Protein AF-A0ABD1GWG6-F1 (afdb_monomer)

Nearest PDB structures (foldseek):
  1ut4-assembly1_A  TM=7.493E-01  e=5.618E-11  Arabidopsis thaliana
  1ut7-assembly1_A  TM=7.450E-01  e=1.776E-10  Arabidopsis thaliana
  7pge-assembly1_B  TM=4.413E-01  e=5.561E+00  Escherichia coli
  4r1k-assembly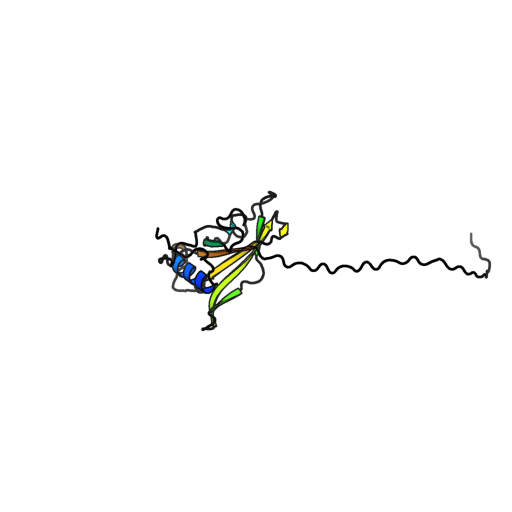1_A  TM=3.163E-01  e=4.108E+00  [Eubacterium] siraeum DSM 15702

Radius of gyration: 30.98 Å; Cα contacts (8 Å, |Δi|>4): 255; chains: 1; bounding box: 110×65×36 Å

Sequence (190 aa):
MEIVNLPIGFRFNPTDEELLYYLKKKVWSLPLPANVIPELEAFQFNPWDLPGELKEKRFFFCRRKRDLVSKCSSFSTDCGCWKSRGKAKQIVVAESNRVIGMVKTFGFYQGGKVKTQWIMQELTLVGHLKTPFLNQRLMMRVGNWVVCRLYQRKMRARNHGAAQTTPFLPMSPSSSSSEMTDISPSDLDE

InterPro domains:
  IPR003441 NAC domain [PF02365] (7-124)
  IPR003441 NAC domain [PS51005] (6-153)
  IPR036093 NAC domain superfamily [G3DSA:2.170.150.80] (15-157)
  IPR036093 NAC domain superfamily [SSF101941] (3-153)

Solvent-accessible surface area (backbone atoms only — not comparable to full-atom values): 12334 Å² total; per-residue (Å²): 131,88,78,79,87,66,64,93,87,70,74,91,77,75,52,76,66,54,52,47,50,52,45,53,25,55,38,72,72,42,84,61,99,62,97,79,60,51,80,41,64,68,77,81,54,57,87,82,78,49,85,73,67,79,93,42,76,38,58,24,39,23,70,71,55,91,70,49,70,73,60,52,66,78,88,50,77,91,36,45,31,64,41,81,47,84,76,68,41,79,36,58,43,83,92,74,73,42,72,54,26,39,38,40,40,29,34,34,15,45,56,73,70,48,77,53,56,42,33,41,31,44,37,36,61,57,53,86,85,70,49,85,87,55,48,72,73,50,46,66,71,48,42,57,62,31,38,36,41,36,35,65,54,79,81,75,81,76,80,7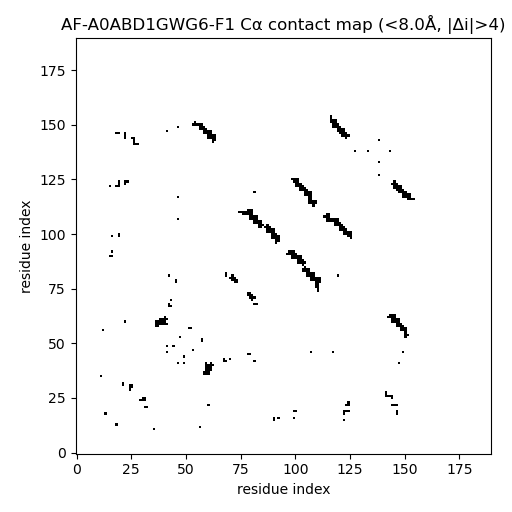3,73,76,77,79,79,71,81,82,75,87,80,80,91,81,87,77,87,87,90,87,84,93,87,88,91,86,81,89,83,137

Secondary structure (DSSP, 8-state):
-----PPTT------HHHHHHHHHHHHTTPPPSSS-S-B--GGGS-TTTSSS-TTS-EEEEEE--TTTTT----S-TT-EEEEEEEEEEEEEETTTTEEEEEEEEEEEEETTTEEEEEEEEEEEESSTTT-TTS-HHHHHHH--EEEEEEEEPPPPP-----------PPPPPPP---------------

Structure (mmCIF, N/CA/C/O backbone):
data_AF-A0ABD1GWG6-F1
#
_entry.id   AF-A0ABD1GWG6-F1
#
loop_
_atom_site.group_PDB
_atom_site.id
_atom_site.type_symbol
_atom_site.label_atom_id
_atom_site.label_alt_id
_atom_site.label_comp_id
_atom_site.label_asym_id
_atom_site.label_entity_id
_atom_site.label_seq_id
_atom_site.pdbx_PDB_ins_code
_atom_site.Cartn_x
_atom_site.Cartn_y
_atom_site.Cartn_z
_atom_site.occupancy
_atom_site.B_iso_or_equiv
_atom_site.auth_seq_id
_atom_site.auth_comp_id
_atom_site.auth_asym_id
_atom_site.auth_atom_id
_atom_site.pdbx_PDB_model_num
ATOM 1 N N . MET A 1 1 ? -19.990 -6.694 -13.625 1.00 45.06 1 MET A N 1
ATOM 2 C CA . MET A 1 1 ? -19.171 -5.791 -12.786 1.00 45.06 1 MET A CA 1
ATOM 3 C C . MET A 1 1 ? -19.882 -4.456 -12.785 1.00 45.06 1 MET A C 1
ATOM 5 O O . MET A 1 1 ? -20.208 -4.000 -13.873 1.00 45.06 1 MET A O 1
ATOM 9 N N . GLU A 1 2 ? -20.185 -3.870 -11.628 1.00 49.94 2 GLU A N 1
ATOM 10 C CA . GLU A 1 2 ? -20.764 -2.522 -11.601 1.00 49.94 2 GLU A CA 1
ATOM 11 C C . GLU A 1 2 ? -19.718 -1.509 -12.066 1.00 49.94 2 GLU A C 1
ATOM 13 O O . GLU A 1 2 ? -18.617 -1.437 -11.516 1.00 49.94 2 GLU A O 1
ATOM 18 N N . ILE A 1 3 ? -20.058 -0.745 -13.102 1.00 56.44 3 ILE A N 1
ATOM 19 C CA . ILE A 1 3 ? -19.266 0.403 -13.530 1.00 56.44 3 ILE A CA 1
ATOM 20 C C . ILE A 1 3 ? -19.679 1.557 -12.622 1.00 56.44 3 ILE A C 1
ATOM 22 O O . ILE A 1 3 ? -20.760 2.125 -12.768 1.00 56.44 3 ILE A O 1
ATOM 26 N N . VAL A 1 4 ? -18.829 1.878 -11.648 1.00 68.44 4 VAL A N 1
ATOM 27 C CA . VAL A 1 4 ? -19.002 3.072 -10.817 1.00 68.44 4 VAL A CA 1
ATOM 28 C C . VAL A 1 4 ? -18.829 4.315 -11.691 1.00 68.44 4 VAL A C 1
ATOM 30 O O . VAL A 1 4 ? -17.708 4.701 -12.023 1.00 68.44 4 VAL A O 1
ATOM 33 N N . ASN A 1 5 ? -19.953 4.930 -12.068 1.00 75.00 5 ASN A N 1
ATOM 34 C CA . ASN A 1 5 ? -20.016 6.183 -12.823 1.00 75.00 5 ASN A CA 1
ATOM 35 C C . ASN A 1 5 ? -19.533 7.352 -11.954 1.00 75.00 5 ASN A C 1
ATOM 37 O O . ASN A 1 5 ? -20.317 8.102 -11.375 1.00 75.00 5 ASN A O 1
ATOM 41 N N . LEU A 1 6 ? -18.214 7.471 -11.834 1.00 81.69 6 LEU A N 1
ATOM 42 C CA . LEU A 1 6 ? -17.542 8.528 -11.093 1.00 81.69 6 LEU A CA 1
ATOM 43 C C . LEU A 1 6 ? -17.262 9.722 -12.022 1.00 81.69 6 LEU A C 1
ATOM 45 O O . LEU A 1 6 ? -16.912 9.511 -13.186 1.00 81.69 6 LEU A O 1
ATOM 49 N N . PRO A 1 7 ? -17.367 10.973 -11.533 1.00 88.81 7 PRO A N 1
ATOM 50 C CA . PRO A 1 7 ? -17.000 12.151 -12.312 1.00 88.81 7 PRO A CA 1
ATOM 51 C C . PRO A 1 7 ? -15.557 12.089 -12.827 1.00 88.81 7 PRO A C 1
ATOM 53 O O . PRO A 1 7 ? -14.660 11.562 -12.160 1.00 88.81 7 PRO A O 1
ATOM 56 N N . ILE A 1 8 ? -15.319 12.685 -13.999 1.00 85.88 8 ILE A N 1
ATOM 57 C CA . ILE A 1 8 ? -13.980 12.781 -14.596 1.00 85.88 8 ILE A CA 1
ATOM 58 C C . ILE A 1 8 ? -13.018 13.429 -13.590 1.00 85.88 8 ILE A C 1
ATOM 60 O O . ILE A 1 8 ? -13.298 14.483 -13.025 1.00 85.88 8 ILE A O 1
ATOM 64 N N . GLY A 1 9 ? -11.871 12.784 -13.368 1.00 85.19 9 GLY A N 1
ATOM 65 C CA . GLY A 1 9 ? -10.856 13.233 -12.413 1.00 85.19 9 GLY A CA 1
ATOM 66 C C . GLY A 1 9 ? -10.975 12.636 -11.007 1.00 85.19 9 GLY A C 1
ATOM 67 O O . GLY A 1 9 ? -10.023 12.764 -10.237 1.00 85.19 9 GLY A O 1
ATOM 68 N N . PHE A 1 10 ? -12.062 11.929 -10.672 1.00 86.25 10 PHE A N 1
ATOM 69 C CA . PHE A 1 10 ? -12.132 11.160 -9.427 1.00 86.25 10 PHE A CA 1
ATOM 70 C C . PHE A 1 10 ? -11.099 10.022 -9.432 1.00 86.25 10 PHE A C 1
ATOM 72 O O . PHE A 1 10 ? -10.919 9.330 -10.435 1.00 86.25 10 PHE A O 1
ATOM 79 N N . ARG A 1 11 ? -10.401 9.819 -8.308 1.00 89.75 11 ARG A N 1
ATOM 80 C CA . ARG A 1 11 ? -9.312 8.836 -8.176 1.00 89.75 11 ARG A CA 1
ATOM 81 C C . ARG A 1 11 ? -9.328 8.165 -6.813 1.00 89.75 11 ARG A C 1
ATOM 83 O O . ARG A 1 11 ? -9.645 8.787 -5.802 1.00 89.75 11 ARG A O 1
ATOM 90 N N . PHE A 1 12 ? -8.907 6.905 -6.774 1.00 92.62 12 PHE A N 1
ATOM 91 C CA . PHE A 1 12 ? -8.779 6.150 -5.533 1.00 92.62 12 PHE A CA 1
ATOM 92 C C . PHE A 1 12 ? -7.539 6.602 -4.740 1.00 92.62 12 PHE A C 1
ATOM 94 O O . PHE A 1 12 ? -6.416 6.178 -5.007 1.00 92.62 12 PHE A O 1
ATOM 101 N N . ASN A 1 13 ? -7.740 7.480 -3.752 1.00 93.69 13 ASN A N 1
ATOM 102 C CA . ASN A 1 13 ? -6.689 7.983 -2.858 1.00 93.69 13 ASN A CA 1
ATOM 103 C C . ASN A 1 13 ? -7.050 7.745 -1.373 1.00 93.69 13 ASN A C 1
ATOM 105 O O . ASN A 1 13 ? -7.275 8.708 -0.642 1.00 93.69 13 ASN A O 1
ATOM 109 N N . PRO A 1 14 ? -7.110 6.480 -0.921 1.00 96.00 14 PRO A N 1
ATOM 110 C CA . PRO A 1 14 ? -7.497 6.134 0.444 1.00 96.00 14 PRO A CA 1
ATOM 111 C C . PRO A 1 14 ? -6.445 6.526 1.491 1.00 96.00 14 PRO A C 1
ATOM 113 O O . PRO A 1 14 ? -5.229 6.518 1.244 1.00 96.00 14 PRO A O 1
ATOM 116 N N . THR A 1 15 ? -6.937 6.786 2.697 1.00 95.88 15 THR A N 1
ATOM 117 C CA . THR A 1 15 ? -6.185 6.859 3.954 1.00 95.88 15 THR A CA 1
ATOM 118 C C . THR A 1 15 ? -5.663 5.484 4.393 1.00 95.88 15 THR A C 1
ATOM 120 O O . THR A 1 15 ? -6.080 4.435 3.895 1.00 95.88 15 THR A O 1
ATOM 123 N N . ASP A 1 16 ? -4.743 5.467 5.362 1.00 96.25 16 ASP A N 1
ATOM 124 C CA . ASP A 1 16 ? -4.254 4.216 5.960 1.00 96.25 16 ASP A CA 1
ATOM 125 C C . ASP A 1 16 ? -5.380 3.452 6.691 1.00 96.25 16 ASP A C 1
ATOM 127 O O . ASP A 1 16 ? -5.367 2.221 6.708 1.00 96.25 16 ASP A O 1
ATOM 131 N N . GLU A 1 17 ? -6.379 4.155 7.238 1.00 95.00 17 GLU A N 1
ATOM 132 C CA . GLU A 1 17 ? -7.540 3.550 7.906 1.00 95.00 17 GLU A CA 1
ATOM 133 C C . GLU A 1 17 ? -8.483 2.867 6.908 1.00 95.00 17 GLU A C 1
ATOM 135 O O . GLU A 1 17 ? -8.847 1.702 7.089 1.00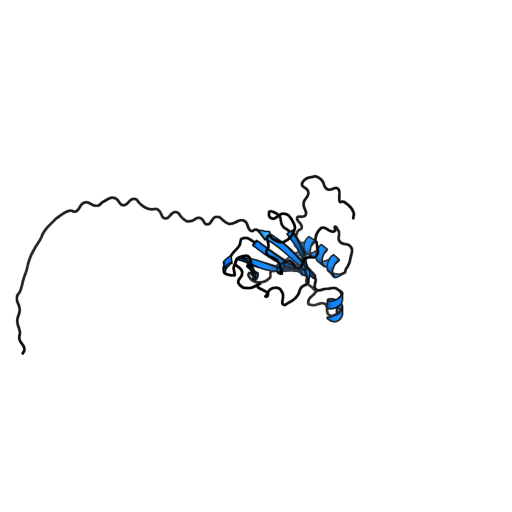 95.00 17 GLU A O 1
ATOM 140 N N . GLU A 1 18 ? -8.812 3.541 5.802 1.00 96.25 18 GLU A N 1
ATOM 141 C CA . GLU A 1 18 ? -9.631 2.971 4.728 1.00 96.25 18 GLU A CA 1
ATOM 142 C C . GLU A 1 18 ? -8.950 1.752 4.095 1.00 96.25 18 GLU A C 1
ATOM 144 O O . GLU A 1 18 ? -9.592 0.719 3.909 1.00 96.25 18 GLU A O 1
ATOM 149 N N . LEU A 1 19 ? -7.636 1.799 3.839 1.00 96.94 19 LEU A N 1
ATOM 150 C CA . LEU A 1 19 ? -6.895 0.629 3.346 1.00 96.94 19 LEU A CA 1
ATOM 151 C C . LEU A 1 19 ? -6.984 -0.568 4.301 1.00 96.94 19 LEU A C 1
ATOM 153 O O . LEU A 1 19 ? -7.108 -1.710 3.851 1.00 96.94 19 LEU A O 1
ATOM 157 N N . LEU A 1 20 ? -6.957 -0.330 5.615 1.00 94.56 20 LEU A N 1
ATOM 158 C CA . LEU A 1 20 ? -7.156 -1.383 6.609 1.00 94.56 20 LEU A CA 1
ATOM 159 C C . LEU A 1 20 ? -8.612 -1.868 6.658 1.00 94.56 20 LEU A C 1
ATOM 161 O O . LEU A 1 20 ? -8.830 -3.055 6.892 1.00 94.56 20 LEU A O 1
ATOM 165 N N . TYR A 1 21 ? -9.606 -1.021 6.377 1.00 94.69 21 TYR A N 1
ATOM 166 C CA . TYR A 1 21 ? -11.001 -1.446 6.212 1.00 94.69 21 TYR A CA 1
ATOM 167 C C . TYR A 1 21 ? -11.190 -2.354 4.983 1.00 94.69 21 TYR A C 1
ATOM 169 O O . TYR A 1 21 ? -11.789 -3.427 5.105 1.00 94.69 21 TYR A O 1
ATOM 177 N N . TYR A 1 22 ? -10.599 -2.002 3.837 1.00 96.50 22 TYR A N 1
ATOM 178 C CA . TYR A 1 22 ? -10.547 -2.867 2.650 1.00 96.50 22 TYR A CA 1
ATOM 179 C C . TYR A 1 22 ? -9.852 -4.204 2.956 1.00 96.50 22 TYR A C 1
ATOM 181 O O . TYR A 1 22 ? -10.382 -5.267 2.630 1.00 96.50 22 TYR A O 1
ATOM 189 N N . LEU A 1 23 ? -8.707 -4.179 3.651 1.00 94.31 23 LEU A N 1
ATOM 190 C CA . LEU A 1 23 ? -8.001 -5.392 4.077 1.00 94.31 23 LEU A CA 1
ATOM 191 C C . LEU A 1 23 ? -8.843 -6.255 5.030 1.00 94.31 23 LEU A C 1
ATOM 193 O O . LEU A 1 23 ? -8.875 -7.473 4.891 1.00 94.31 23 LEU A O 1
ATOM 197 N N . LYS A 1 24 ? -9.555 -5.636 5.974 1.00 91.62 24 LYS A N 1
ATOM 198 C CA . LYS A 1 24 ? -10.431 -6.299 6.952 1.00 91.62 24 LYS A CA 1
ATOM 199 C C . LYS A 1 24 ? -11.588 -7.029 6.267 1.00 91.62 24 LYS A C 1
ATOM 201 O O . LYS A 1 24 ? -11.861 -8.180 6.601 1.00 91.62 24 LYS A O 1
ATOM 206 N N . LYS A 1 25 ? -12.210 -6.402 5.261 1.00 92.62 25 LYS A N 1
ATOM 207 C CA . LYS A 1 25 ? -13.204 -7.048 4.390 1.00 92.62 25 LYS A CA 1
ATOM 208 C C . LYS A 1 25 ? -12.586 -8.209 3.601 1.00 92.62 25 LYS A C 1
ATOM 210 O O . LYS A 1 25 ? -13.137 -9.306 3.635 1.00 92.62 25 LYS A O 1
ATOM 215 N N . LYS A 1 26 ? -11.419 -7.998 2.973 1.00 92.00 26 LYS A N 1
ATOM 216 C CA . LYS A 1 26 ? -10.714 -9.019 2.175 1.00 92.00 26 LYS A CA 1
ATOM 217 C C . LYS A 1 26 ? -10.350 -10.265 2.985 1.00 92.00 26 LYS A C 1
ATOM 219 O O . LYS A 1 26 ? -10.609 -11.371 2.525 1.00 92.00 26 LYS A O 1
ATOM 224 N N . VAL A 1 27 ? -9.793 -10.082 4.184 1.00 88.44 27 VAL A N 1
ATOM 225 C CA . VAL A 1 27 ? -9.453 -11.160 5.130 1.00 88.44 27 VAL A C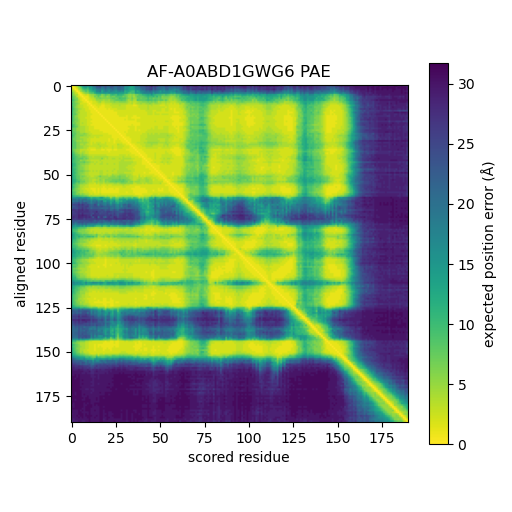A 1
ATOM 226 C C . VAL A 1 27 ? -10.686 -12.017 5.411 1.00 88.44 27 VAL A C 1
ATOM 228 O O . VAL A 1 27 ? -10.666 -13.216 5.161 1.00 88.44 27 VAL A O 1
ATOM 231 N N . TRP A 1 28 ? -11.800 -11.422 5.837 1.00 86.25 28 TRP A N 1
ATOM 232 C CA . TRP A 1 28 ? -13.017 -12.184 6.150 1.00 86.25 28 TRP A CA 1
ATOM 233 C C . TRP A 1 28 ? -13.865 -12.579 4.934 1.00 86.25 28 TRP A C 1
ATOM 235 O O . TRP A 1 28 ? -14.992 -13.027 5.114 1.00 86.25 28 TRP A O 1
ATOM 245 N N . SER A 1 29 ? -13.339 -12.442 3.710 1.00 88.62 29 SER A N 1
ATOM 246 C CA . SER A 1 29 ? -14.056 -12.749 2.460 1.00 88.62 29 SER A CA 1
ATOM 247 C C . SER A 1 29 ? -15.420 -12.046 2.346 1.00 88.62 29 SER A C 1
ATOM 249 O O . SER A 1 29 ? -16.353 -12.559 1.735 1.00 88.62 29 SER A O 1
ATOM 251 N N . LEU A 1 30 ? -15.533 -10.857 2.944 1.00 89.62 30 LEU A N 1
ATOM 252 C CA . LEU A 1 30 ? -16.722 -10.013 2.877 1.00 89.62 30 LEU A CA 1
ATOM 253 C C . LEU A 1 30 ? -16.686 -9.149 1.604 1.00 89.62 30 LEU A C 1
ATOM 255 O O . LEU A 1 30 ? -15.592 -8.779 1.165 1.00 89.62 30 LEU A O 1
ATOM 259 N N . PRO A 1 31 ? -17.849 -8.741 1.059 1.00 92.88 31 PRO A N 1
ATOM 260 C CA . PRO A 1 31 ? -17.909 -7.816 -0.069 1.00 92.88 31 PRO A CA 1
ATOM 261 C C . PRO A 1 31 ? -17.078 -6.548 0.172 1.00 92.88 31 PRO A C 1
ATOM 263 O O . PRO A 1 31 ? -17.195 -5.895 1.219 1.00 92.88 31 PRO A O 1
ATOM 266 N N . LEU A 1 32 ? -16.223 -6.221 -0.799 1.00 93.44 32 LEU A N 1
ATOM 267 C CA . LEU A 1 32 ? -15.437 -4.988 -0.808 1.00 93.44 32 LEU A CA 1
ATOM 268 C C . LEU A 1 32 ? -16.342 -3.795 -1.165 1.00 93.44 32 LEU A C 1
ATOM 270 O O . LEU A 1 32 ? -17.245 -3.973 -1.979 1.00 93.44 32 LEU A O 1
ATOM 274 N N . PRO A 1 33 ? -16.086 -2.582 -0.636 1.00 91.62 33 PRO A N 1
ATOM 275 C CA . PRO A 1 33 ? -16.855 -1.388 -1.008 1.00 91.62 33 PRO A CA 1
ATOM 276 C C . PRO A 1 33 ? -16.775 -1.059 -2.506 1.00 91.62 33 PRO A C 1
ATOM 278 O O . PRO A 1 33 ? -17.744 -0.589 -3.085 1.00 91.62 33 PRO A O 1
ATOM 281 N N . ALA A 1 34 ? -15.625 -1.329 -3.126 1.00 91.00 34 ALA A N 1
ATOM 282 C CA . ALA A 1 34 ? -15.429 -1.316 -4.570 1.00 91.00 34 ALA A CA 1
ATOM 283 C C . ALA A 1 34 ? -14.300 -2.295 -4.937 1.00 91.00 34 ALA A C 1
ATOM 285 O O . ALA A 1 34 ? -13.353 -2.475 -4.166 1.00 91.00 34 ALA A O 1
ATOM 286 N N . ASN A 1 35 ? -14.347 -2.921 -6.115 1.00 90.50 35 ASN A N 1
ATOM 287 C CA . ASN A 1 35 ? -13.312 -3.871 -6.548 1.00 90.50 35 ASN A CA 1
ATOM 288 C C . ASN A 1 35 ? -12.104 -3.165 -7.206 1.00 90.50 35 ASN A C 1
ATOM 290 O O . ASN A 1 35 ? -11.752 -3.446 -8.347 1.00 90.50 35 ASN A O 1
ATOM 294 N N . VAL A 1 36 ? -11.511 -2.197 -6.497 1.00 92.56 36 VAL A N 1
ATOM 295 C CA . VAL A 1 36 ? -10.460 -1.288 -7.012 1.00 92.56 36 VAL A CA 1
ATOM 296 C C . VAL A 1 36 ? -9.032 -1.669 -6.604 1.00 92.56 36 VAL A C 1
ATOM 298 O O . VAL A 1 36 ? -8.074 -1.089 -7.109 1.00 92.56 36 VAL A O 1
ATOM 301 N N . ILE A 1 37 ? -8.871 -2.637 -5.696 1.00 95.69 37 ILE A N 1
ATOM 302 C CA . ILE A 1 37 ? -7.566 -3.163 -5.268 1.00 95.69 37 ILE A CA 1
ATOM 303 C C . ILE A 1 37 ? -7.429 -4.595 -5.813 1.00 95.69 37 ILE A C 1
ATOM 305 O O . ILE A 1 37 ? -8.040 -5.504 -5.248 1.00 95.69 37 ILE A O 1
ATOM 309 N N . PRO A 1 38 ? -6.659 -4.830 -6.892 1.00 94.62 38 PRO A N 1
ATOM 310 C CA . PRO A 1 38 ? -6.453 -6.171 -7.436 1.00 94.62 38 PRO A CA 1
ATOM 311 C C . PRO A 1 38 ? -5.571 -7.046 -6.534 1.00 94.62 38 PRO A C 1
ATOM 313 O O . PRO A 1 38 ? -4.744 -6.560 -5.758 1.00 94.62 38 PRO A O 1
ATOM 316 N N . GLU A 1 39 ? -5.714 -8.363 -6.671 1.00 94.12 39 GLU A N 1
ATOM 317 C CA . GLU A 1 39 ? -4.822 -9.349 -6.053 1.00 94.12 39 GLU A CA 1
ATOM 318 C C . GLU A 1 39 ? -3.554 -9.514 -6.892 1.00 94.12 39 GLU A C 1
ATOM 320 O O . GLU A 1 39 ? -3.617 -9.939 -8.044 1.00 94.12 39 GLU A O 1
ATOM 325 N N . LEU A 1 40 ? -2.395 -9.179 -6.321 1.00 90.00 40 LEU A N 1
ATOM 326 C CA . LEU A 1 40 ? -1.107 -9.312 -6.995 1.00 90.00 40 LEU A CA 1
ATOM 327 C C . LEU A 1 40 ? 0.031 -9.382 -5.977 1.00 90.00 40 LEU A C 1
ATOM 329 O O . LEU A 1 40 ? 0.113 -8.581 -5.048 1.00 90.00 40 LEU A O 1
ATOM 333 N N . GLU A 1 41 ? 0.958 -10.312 -6.181 1.00 87.06 41 GLU A N 1
ATOM 334 C CA . GLU A 1 41 ? 2.111 -10.524 -5.301 1.00 87.06 41 GLU A CA 1
ATOM 335 C C . GLU A 1 41 ? 3.224 -9.499 -5.590 1.00 87.06 41 GLU A C 1
ATOM 337 O O . GLU A 1 41 ? 4.310 -9.846 -6.058 1.00 87.06 41 GLU A O 1
ATOM 342 N N . ALA A 1 42 ? 2.947 -8.220 -5.324 1.00 87.00 42 ALA A N 1
ATOM 343 C CA . ALA A 1 42 ? 3.711 -7.071 -5.822 1.00 87.00 42 ALA A CA 1
ATOM 344 C C . ALA A 1 42 ? 5.215 -7.046 -5.461 1.00 87.00 42 ALA A C 1
ATOM 346 O O . ALA A 1 42 ? 5.992 -6.345 -6.102 1.00 87.00 42 ALA A O 1
ATOM 347 N N . PHE A 1 43 ? 5.653 -7.815 -4.460 1.00 85.81 43 PHE A N 1
ATOM 348 C CA . PHE A 1 43 ? 7.073 -7.956 -4.109 1.00 85.81 43 PHE A CA 1
ATOM 349 C C . PHE A 1 43 ? 7.893 -8.806 -5.096 1.00 85.81 43 PHE A C 1
ATOM 351 O O . PHE A 1 43 ? 9.118 -8.749 -5.035 1.00 85.81 43 PHE A O 1
ATOM 358 N N . GLN A 1 44 ? 7.252 -9.581 -5.980 1.00 85.25 44 GLN A N 1
ATOM 359 C CA . GLN A 1 44 ? 7.925 -10.460 -6.953 1.00 85.25 44 GLN A CA 1
ATOM 360 C C . GLN A 1 44 ? 8.286 -9.771 -8.281 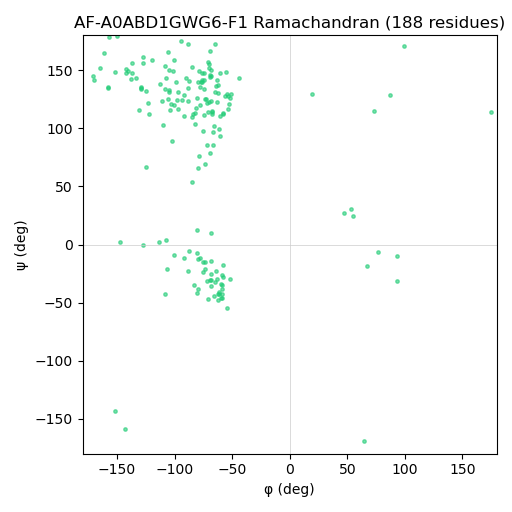1.00 85.25 44 GLN A C 1
ATOM 362 O O . GLN A 1 44 ? 8.943 -10.385 -9.114 1.00 85.25 44 GLN A O 1
ATOM 367 N N . PHE A 1 45 ? 7.869 -8.519 -8.480 1.00 86.56 45 PHE A N 1
ATOM 368 C CA . PHE A 1 45 ? 8.025 -7.781 -9.736 1.00 86.56 45 PHE A CA 1
ATOM 369 C C . PHE A 1 45 ? 8.868 -6.517 -9.533 1.00 86.56 45 PHE A C 1
ATOM 371 O O . PHE A 1 45 ? 8.938 -5.975 -8.418 1.00 86.56 45 PHE A O 1
ATOM 378 N N . ASN A 1 46 ? 9.460 -5.995 -10.613 1.00 89.31 46 ASN A N 1
ATOM 379 C CA . ASN A 1 46 ? 10.006 -4.643 -10.575 1.00 89.31 46 ASN A CA 1
ATOM 380 C C . ASN A 1 46 ? 8.845 -3.630 -10.471 1.00 89.31 46 ASN A C 1
ATOM 382 O O . ASN A 1 46 ? 7.744 -3.871 -10.968 1.00 89.31 46 ASN A O 1
ATOM 386 N N . PRO A 1 47 ? 9.050 -2.461 -9.844 1.00 91.56 47 PRO A N 1
ATOM 387 C CA . PRO A 1 47 ? 7.968 -1.505 -9.601 1.00 91.56 47 PRO A CA 1
ATOM 388 C C . PRO A 1 47 ? 7.393 -0.834 -10.863 1.00 91.56 47 PRO A C 1
ATOM 390 O O . PRO A 1 47 ? 6.328 -0.215 -10.786 1.00 91.56 47 PRO A O 1
ATOM 393 N N . TRP A 1 48 ? 8.078 -0.925 -12.004 1.00 90.88 48 TRP A N 1
ATOM 394 C CA . TRP A 1 48 ? 7.580 -0.468 -13.306 1.00 90.88 48 TRP A CA 1
ATOM 395 C C . TRP A 1 48 ? 6.786 -1.544 -14.066 1.00 90.88 48 TRP A C 1
ATOM 397 O O . TRP A 1 48 ? 5.918 -1.172 -14.843 1.00 90.88 48 TRP A O 1
ATOM 407 N N . ASP A 1 49 ? 6.992 -2.834 -13.773 1.00 90.50 49 ASP A N 1
ATOM 408 C CA . ASP A 1 49 ? 6.263 -3.954 -14.404 1.00 90.50 49 ASP A CA 1
ATOM 409 C C . ASP A 1 49 ? 4.862 -4.175 -13.800 1.00 90.50 49 ASP A C 1
ATOM 411 O O . ASP A 1 49 ? 4.045 -4.929 -14.324 1.00 90.50 49 ASP A O 1
ATOM 415 N N . LEU A 1 50 ? 4.579 -3.547 -12.655 1.00 89.94 50 LEU A N 1
ATOM 416 C CA . LEU A 1 50 ? 3.291 -3.661 -11.969 1.00 89.94 50 LEU A CA 1
ATOM 417 C C . LEU A 1 50 ? 2.206 -2.822 -12.676 1.00 89.94 50 LEU A C 1
ATOM 419 O O . LEU A 1 50 ? 2.483 -1.694 -13.085 1.00 89.94 50 LEU A O 1
ATOM 423 N N . PRO A 1 51 ? 0.954 -3.302 -12.774 1.00 90.44 51 PRO A N 1
ATOM 424 C CA . PRO A 1 51 ? -0.086 -2.631 -13.551 1.00 90.44 51 PRO A CA 1
ATOM 425 C C . PRO A 1 51 ? -0.555 -1.313 -12.912 1.00 90.44 51 PRO A C 1
ATOM 427 O O . PRO A 1 51 ? -0.482 -1.131 -11.694 1.00 90.44 51 PRO A O 1
ATOM 430 N N . GLY A 1 52 ? -1.079 -0.414 -13.749 1.00 89.38 52 GLY A N 1
ATOM 431 C CA . GLY A 1 52 ? -1.584 0.913 -13.375 1.00 89.38 52 GLY A CA 1
ATOM 432 C C . GLY A 1 52 ? -0.594 2.056 -13.640 1.00 89.38 52 GLY A C 1
ATOM 433 O O . GLY A 1 52 ? 0.578 1.831 -13.932 1.00 89.38 52 GLY A O 1
ATOM 434 N N . GLU A 1 53 ? -1.069 3.295 -13.503 1.00 88.38 53 GLU A N 1
ATOM 435 C CA . GLU A 1 53 ? -0.301 4.509 -13.809 1.00 88.38 53 GLU A CA 1
ATOM 436 C C . GLU A 1 53 ? 0.949 4.666 -12.915 1.00 88.38 53 GLU A C 1
ATOM 438 O O . GLU A 1 53 ? 0.889 4.578 -11.684 1.00 88.38 53 GLU A O 1
ATOM 443 N N . LEU A 1 54 ? 2.106 4.929 -13.535 1.00 87.50 54 LEU A N 1
ATOM 444 C CA . LEU A 1 54 ? 3.404 5.017 -12.856 1.00 87.50 54 LEU A CA 1
ATOM 445 C C . LEU A 1 54 ? 3.519 6.247 -11.947 1.00 87.50 54 LEU A C 1
ATOM 447 O O . LEU A 1 54 ? 4.225 6.193 -10.935 1.00 87.50 54 LEU A O 1
ATOM 451 N N . LYS A 1 55 ? 2.838 7.343 -12.306 1.00 86.50 55 LYS A N 1
ATOM 452 C CA . LYS A 1 55 ? 2.812 8.604 -11.543 1.00 86.50 55 LYS A CA 1
ATOM 453 C C . LYS A 1 55 ? 1.890 8.560 -10.319 1.00 86.50 55 LYS A C 1
ATOM 455 O O . LYS A 1 55 ? 1.954 9.463 -9.485 1.00 86.50 55 LYS A O 1
ATOM 460 N N . GLU A 1 56 ? 1.053 7.533 -10.191 1.00 90.31 56 GLU A N 1
ATOM 461 C CA . GLU A 1 56 ? 0.042 7.422 -9.137 1.00 90.31 56 GLU A CA 1
ATOM 462 C C . GLU A 1 56 ? 0.410 6.404 -8.049 1.00 90.31 56 GLU A C 1
ATOM 464 O O . GLU A 1 56 ? 1.333 5.594 -8.178 1.00 90.31 56 GLU A O 1
ATOM 469 N N . LYS A 1 57 ? -0.315 6.468 -6.925 1.00 95.00 57 LYS A N 1
ATOM 470 C CA . LYS A 1 57 ? -0.251 5.426 -5.898 1.00 95.00 57 LYS A CA 1
ATOM 471 C C . LYS A 1 57 ? -0.991 4.202 -6.430 1.00 95.00 57 LYS A C 1
ATOM 473 O O . LYS A 1 57 ? -2.164 4.298 -6.773 1.00 95.00 57 LYS A O 1
ATOM 478 N N . ARG A 1 58 ? -0.321 3.055 -6.449 1.00 95.25 58 ARG A N 1
ATOM 479 C CA . ARG A 1 58 ? -0.903 1.767 -6.841 1.00 95.25 58 ARG A CA 1
ATOM 480 C C . ARG A 1 58 ? -1.081 0.885 -5.609 1.00 95.25 58 ARG A C 1
ATOM 482 O O . ARG A 1 58 ? -0.260 0.933 -4.690 1.00 95.25 58 ARG A O 1
ATOM 489 N N . PHE A 1 59 ? -2.162 0.113 -5.576 1.00 97.31 59 PHE A N 1
ATOM 490 C CA . PHE A 1 59 ? -2.583 -0.660 -4.408 1.00 97.31 59 PHE A CA 1
ATOM 491 C C . PHE A 1 59 ? -2.848 -2.107 -4.813 1.00 97.31 59 PHE A C 1
ATOM 493 O O . PHE A 1 59 ? -3.523 -2.343 -5.810 1.00 97.31 59 PHE A O 1
ATOM 500 N N . PHE A 1 60 ? -2.349 -3.063 -4.031 1.00 96.19 60 PHE A N 1
ATOM 501 C CA . PHE A 1 60 ? -2.498 -4.492 -4.311 1.00 96.19 60 PHE A CA 1
ATOM 502 C C . PHE A 1 60 ? -2.818 -5.270 -3.035 1.00 96.19 60 PHE A C 1
ATOM 504 O O . PHE A 1 60 ? -2.244 -4.990 -1.979 1.00 96.19 60 PHE A O 1
ATOM 511 N N . PHE A 1 61 ? -3.676 -6.283 -3.127 1.00 95.31 61 PHE A N 1
ATOM 512 C CA . PHE A 1 61 ? -3.763 -7.328 -2.111 1.00 95.31 61 PHE A CA 1
ATOM 513 C C . PHE A 1 61 ? -2.667 -8.363 -2.377 1.00 95.31 61 PHE A C 1
ATOM 515 O O . PHE A 1 61 ? -2.701 -9.076 -3.378 1.00 95.31 61 PHE A O 1
ATOM 522 N N . CYS A 1 62 ? -1.703 -8.450 -1.466 1.00 90.38 62 CYS A N 1
ATOM 523 C CA . CYS A 1 62 ? -0.605 -9.413 -1.513 1.00 90.38 62 CYS A CA 1
ATOM 524 C C . CYS A 1 62 ? -0.853 -10.533 -0.488 1.00 90.38 62 CYS A C 1
ATOM 526 O O . CYS A 1 62 ? -1.429 -10.286 0.580 1.00 90.38 62 CYS A O 1
ATOM 528 N N . ARG A 1 63 ? -0.365 -11.755 -0.741 1.00 85.38 63 ARG A N 1
ATOM 529 C CA . ARG A 1 63 ? -0.346 -12.825 0.270 1.00 85.38 63 ARG A CA 1
ATOM 530 C C . ARG A 1 63 ? 0.984 -12.775 1.015 1.00 85.38 63 ARG A C 1
ATOM 532 O O . ARG A 1 63 ? 2.061 -12.804 0.426 1.00 85.38 63 ARG A O 1
ATOM 539 N N . ARG A 1 64 ? 0.934 -12.753 2.346 1.00 71.81 64 ARG A N 1
ATOM 540 C CA . ARG A 1 64 ? 2.123 -12.724 3.205 1.00 71.81 64 ARG A CA 1
ATOM 541 C C . ARG A 1 64 ? 2.844 -14.070 3.193 1.00 71.81 64 ARG A C 1
ATOM 543 O O . ARG A 1 64 ? 2.645 -14.910 4.072 1.00 71.81 64 ARG A O 1
ATOM 550 N N . LYS A 1 65 ? 3.718 -14.268 2.211 1.00 62.72 65 LYS A N 1
ATOM 551 C CA . LYS A 1 65 ? 4.731 -15.329 2.232 1.00 62.72 65 LYS A CA 1
ATOM 552 C C . LYS A 1 65 ? 5.973 -14.784 2.931 1.00 62.72 65 LYS A C 1
ATOM 554 O O . LYS A 1 65 ? 6.512 -13.758 2.519 1.00 62.72 65 LYS A O 1
ATOM 559 N N . ARG A 1 66 ? 6.419 -15.465 3.991 1.00 56.44 66 ARG A N 1
ATOM 560 C CA . ARG A 1 66 ? 7.578 -15.050 4.807 1.00 56.44 66 ARG A CA 1
ATOM 561 C C . ARG A 1 66 ? 8.867 -14.940 3.980 1.00 56.44 66 ARG A C 1
ATOM 563 O O . ARG A 1 66 ? 9.713 -14.109 4.291 1.00 56.44 66 ARG A O 1
ATOM 570 N N . ASP A 1 67 ? 8.939 -15.700 2.891 1.00 55.34 67 ASP A N 1
ATOM 571 C CA . ASP A 1 67 ? 10.167 -15.974 2.139 1.00 55.34 67 ASP A CA 1
ATOM 572 C C . ASP A 1 67 ? 10.230 -15.247 0.778 1.00 55.34 67 ASP A C 1
ATOM 574 O O . ASP A 1 67 ? 11.159 -15.462 0.004 1.00 55.34 67 ASP A O 1
ATOM 578 N N . LEU A 1 68 ? 9.243 -14.396 0.448 1.00 51.41 68 LEU A N 1
ATOM 579 C CA . LEU A 1 68 ? 9.246 -13.633 -0.814 1.00 51.41 68 LEU A CA 1
ATOM 580 C C . LEU A 1 68 ? 10.074 -12.348 -0.746 1.00 51.41 68 LEU A C 1
ATOM 582 O O . LEU A 1 68 ? 10.716 -11.985 -1.724 1.00 51.41 68 LEU A O 1
ATOM 586 N N . VAL A 1 69 ? 10.097 -11.670 0.404 1.00 52.09 69 VAL A N 1
ATOM 587 C CA . VAL A 1 69 ? 10.823 -10.395 0.583 1.00 52.09 69 VAL A CA 1
ATOM 588 C C . VAL A 1 69 ? 12.343 -10.569 0.415 1.00 52.09 69 VAL A C 1
ATOM 590 O O . VAL A 1 69 ? 13.046 -9.612 0.097 1.00 52.09 69 VAL A O 1
ATOM 593 N N . SER A 1 70 ? 12.855 -11.786 0.613 1.00 51.09 70 SER A N 1
ATOM 594 C CA . SER A 1 70 ? 14.265 -12.159 0.467 1.00 51.09 70 SER A CA 1
ATOM 595 C C . SER A 1 70 ? 14.643 -12.683 -0.924 1.00 51.09 70 SER A C 1
ATOM 597 O O . SER A 1 70 ? 15.837 -12.776 -1.210 1.00 51.09 70 SER A O 1
ATOM 599 N N . LYS A 1 71 ? 13.683 -12.988 -1.812 1.00 51.72 71 LYS A N 1
ATOM 600 C CA . LYS A 1 71 ? 13.976 -13.423 -3.188 1.00 51.72 71 LYS A CA 1
ATOM 601 C C . LYS A 1 71 ? 14.335 -12.232 -4.075 1.00 51.72 71 LYS A C 1
ATOM 603 O O . LYS A 1 71 ? 13.560 -11.783 -4.910 1.00 51.72 71 LYS A O 1
ATOM 608 N N . CYS A 1 72 ? 15.560 -11.747 -3.898 1.00 53.16 72 CYS A N 1
ATOM 609 C CA . CYS A 1 72 ? 16.267 -11.023 -4.944 1.00 53.16 72 CYS A CA 1
ATOM 610 C C . CYS A 1 72 ? 16.426 -11.976 -6.137 1.00 53.16 72 CYS A C 1
ATOM 612 O O . CYS A 1 72 ? 17.205 -12.924 -6.046 1.00 53.16 72 CYS A O 1
ATOM 614 N N . SER A 1 73 ? 15.728 -11.736 -7.250 1.00 47.00 73 SER A N 1
ATOM 615 C CA . SER A 1 73 ? 16.194 -12.259 -8.538 1.00 47.00 73 SER A CA 1
ATOM 616 C C . SER A 1 73 ? 17.615 -11.731 -8.734 1.00 47.00 73 SER A C 1
ATOM 618 O O . SER A 1 73 ? 17.872 -10.548 -8.496 1.00 47.00 73 SER A O 1
ATOM 620 N N . SER A 1 74 ? 18.564 -12.613 -9.019 1.00 45.75 74 SER A N 1
ATOM 621 C CA . SER A 1 74 ? 19.981 -12.315 -8.843 1.00 45.75 74 SER A CA 1
ATOM 622 C C . SER A 1 74 ? 20.690 -12.060 -10.176 1.00 45.75 74 SER A C 1
ATOM 624 O O . SER A 1 74 ? 20.620 -12.874 -11.088 1.00 45.75 74 SER A O 1
ATOM 626 N N . PHE A 1 75 ? 21.443 -10.958 -10.221 1.00 46.06 75 PHE A N 1
ATOM 627 C CA . PHE A 1 75 ? 22.506 -10.625 -11.186 1.00 46.06 75 PHE A CA 1
ATOM 628 C C . PHE A 1 75 ? 22.169 -10.149 -12.614 1.00 46.06 75 PHE A C 1
ATOM 630 O O . PHE A 1 75 ? 23.085 -9.663 -13.271 1.00 46.06 75 PHE A O 1
ATOM 637 N N . SER A 1 76 ? 20.919 -10.128 -13.086 1.00 40.75 76 SER A N 1
ATOM 638 C CA . SER A 1 76 ? 20.585 -9.384 -14.321 1.00 40.75 76 SER A CA 1
ATOM 639 C C . SER A 1 76 ? 20.481 -7.870 -14.064 1.00 40.75 76 SER A C 1
ATOM 641 O O . SER A 1 76 ? 19.830 -7.459 -13.103 1.00 40.75 76 SER A O 1
ATOM 643 N N . THR A 1 77 ? 21.050 -7.024 -14.929 1.00 49.41 77 THR A N 1
ATOM 644 C CA . THR A 1 77 ? 21.036 -5.546 -14.784 1.00 49.41 77 THR A CA 1
ATOM 645 C C . THR A 1 77 ? 19.621 -4.942 -14.709 1.00 49.41 77 THR A C 1
ATOM 647 O O . THR A 1 77 ? 19.419 -3.932 -14.031 1.00 49.41 77 THR A O 1
ATOM 650 N N . ASP A 1 78 ? 18.635 -5.604 -15.324 1.00 59.31 78 ASP A N 1
ATOM 651 C CA . ASP A 1 78 ? 17.214 -5.215 -15.316 1.00 59.31 78 ASP A CA 1
ATOM 652 C C . ASP A 1 78 ? 16.431 -5.619 -14.061 1.00 59.31 78 ASP A C 1
ATOM 654 O O . ASP A 1 78 ? 15.285 -5.206 -13.888 1.00 59.31 78 ASP A O 1
ATOM 658 N N . CYS A 1 79 ? 17.020 -6.400 -13.152 1.00 72.75 79 CYS A N 1
ATOM 659 C CA . CYS A 1 79 ? 16.334 -6.803 -11.927 1.00 72.75 79 CYS A CA 1
ATOM 660 C C . CYS A 1 79 ? 16.762 -5.970 -10.711 1.00 72.75 79 CYS A C 1
ATOM 662 O O . CYS A 1 79 ? 17.839 -5.363 -10.659 1.00 72.75 79 CYS A O 1
ATOM 664 N N . GLY A 1 80 ? 15.918 -5.952 -9.684 1.00 83.38 80 GLY A N 1
ATOM 665 C CA . GLY A 1 80 ? 16.233 -5.294 -8.423 1.00 83.38 80 GLY A CA 1
ATOM 666 C C . GLY A 1 80 ? 15.566 -5.943 -7.220 1.00 83.38 80 GLY A C 1
ATOM 667 O O . GLY A 1 80 ? 14.852 -6.933 -7.331 1.00 83.38 80 GLY A O 1
ATOM 668 N N . CYS A 1 81 ? 15.827 -5.389 -6.036 1.00 85.19 81 CYS A N 1
ATOM 669 C CA . CYS A 1 81 ? 15.368 -5.969 -4.779 1.00 85.19 81 CYS A CA 1
ATOM 670 C C . CYS A 1 81 ? 14.734 -4.958 -3.820 1.00 85.19 81 CYS A C 1
ATOM 672 O O . CYS A 1 81 ? 15.165 -3.808 -3.679 1.00 85.19 81 CYS A O 1
ATOM 674 N N . TRP A 1 82 ? 13.705 -5.422 -3.114 1.00 88.69 82 TRP A N 1
ATOM 675 C CA . TRP A 1 82 ? 13.008 -4.676 -2.074 1.00 88.69 82 TRP A CA 1
ATOM 676 C C . TRP A 1 82 ? 13.748 -4.795 -0.739 1.00 88.69 82 TRP A C 1
ATOM 678 O O . TRP A 1 82 ? 13.768 -5.853 -0.120 1.00 88.69 82 TRP A O 1
ATOM 688 N N . LYS A 1 83 ? 14.329 -3.693 -0.248 1.00 89.06 83 LYS A N 1
ATOM 689 C CA . LYS A 1 83 ? 15.003 -3.658 1.064 1.00 89.06 83 LYS A CA 1
ATOM 690 C C . LYS A 1 83 ? 14.138 -2.934 2.096 1.00 89.06 83 LYS A C 1
ATOM 692 O O . LYS A 1 83 ? 13.621 -1.847 1.820 1.00 89.06 83 LYS A O 1
ATOM 697 N N . SER A 1 84 ? 13.986 -3.531 3.281 1.00 90.31 84 SER A N 1
ATOM 698 C CA . SER A 1 84 ? 13.238 -2.957 4.414 1.00 90.31 84 SER A CA 1
ATOM 699 C C . SER A 1 84 ? 13.848 -1.629 4.875 1.00 90.31 84 SER A C 1
ATOM 701 O O . SER A 1 84 ? 15.060 -1.435 4.795 1.00 90.31 84 SER A O 1
ATOM 703 N N . ARG A 1 85 ? 13.019 -0.702 5.365 1.00 88.19 85 ARG A N 1
ATOM 704 C CA . ARG A 1 85 ? 13.435 0.641 5.793 1.00 88.19 85 ARG A CA 1
ATOM 705 C C . ARG A 1 85 ? 12.887 0.991 7.169 1.00 88.19 85 ARG A C 1
ATOM 707 O O . ARG A 1 85 ? 11.683 1.175 7.328 1.00 88.19 85 ARG A O 1
ATOM 714 N N . GLY A 1 86 ? 13.800 1.170 8.123 1.00 89.88 86 GLY A N 1
ATOM 715 C CA . GLY A 1 86 ? 13.473 1.535 9.500 1.00 89.88 86 GLY A CA 1
ATOM 716 C C . GLY A 1 86 ? 12.666 0.462 10.238 1.00 89.88 86 GLY A C 1
ATOM 717 O O . GLY A 1 86 ? 12.514 -0.668 9.770 1.00 89.88 86 GLY A O 1
ATOM 718 N N . LYS A 1 87 ? 12.149 0.836 11.411 1.00 90.19 87 LYS A N 1
ATOM 719 C CA . LYS A 1 87 ? 11.193 0.026 12.176 1.00 90.19 87 LYS A CA 1
ATOM 720 C C . LYS A 1 87 ? 9.789 0.179 11.572 1.00 90.19 87 LYS A C 1
ATOM 722 O O . LYS A 1 87 ? 9.463 1.233 11.022 1.00 90.19 87 LYS A O 1
ATOM 727 N N . ALA A 1 88 ? 8.962 -0.862 11.675 1.00 91.62 88 ALA A N 1
ATOM 728 C CA . ALA A 1 88 ? 7.551 -0.770 11.301 1.00 91.62 88 ALA A CA 1
ATOM 729 C C . ALA A 1 88 ? 6.833 0.248 12.203 1.00 91.62 88 ALA A C 1
ATOM 731 O O . ALA A 1 88 ? 7.117 0.318 13.400 1.00 91.62 88 ALA A O 1
ATOM 732 N N . LYS A 1 89 ? 5.918 1.033 11.631 1.00 94.94 89 LYS A N 1
ATOM 733 C CA . LYS A 1 89 ? 5.141 2.046 12.358 1.00 94.94 89 LYS A CA 1
ATOM 734 C C . LYS A 1 89 ? 3.742 1.527 12.664 1.00 94.94 89 LYS A C 1
ATOM 736 O O . LYS A 1 89 ? 3.195 0.747 11.888 1.00 94.94 89 LYS A O 1
ATOM 741 N N . GLN A 1 90 ? 3.175 1.985 13.770 1.00 94.25 90 GLN A N 1
ATOM 742 C CA . GLN A 1 90 ? 1.769 1.775 14.104 1.00 94.25 90 GLN A CA 1
ATOM 743 C C . GLN A 1 90 ? 0.878 2.675 13.237 1.00 94.25 90 GLN A C 1
ATOM 745 O O . GLN A 1 90 ? 1.242 3.817 12.960 1.00 94.25 90 GLN A O 1
ATOM 750 N N . ILE A 1 91 ? -0.272 2.149 12.816 1.00 94.31 91 ILE A N 1
ATOM 751 C CA . ILE A 1 91 ? -1.396 2.915 12.266 1.00 94.31 91 ILE A CA 1
ATOM 752 C C . ILE A 1 91 ? -2.431 3.000 13.384 1.00 94.31 91 ILE A C 1
ATOM 754 O O . ILE A 1 91 ? -2.883 1.967 13.892 1.00 94.31 91 ILE A O 1
ATOM 758 N N . VAL A 1 92 ? -2.763 4.224 13.778 1.00 92.94 92 VAL A N 1
ATOM 759 C CA . VAL A 1 92 ? -3.577 4.548 14.951 1.00 92.94 92 VAL A CA 1
ATOM 760 C C . VAL A 1 92 ? -4.753 5.402 14.494 1.00 92.94 92 VAL A C 1
ATOM 762 O O . VAL A 1 92 ? -4.533 6.359 13.759 1.00 92.94 92 VAL A O 1
ATOM 765 N N . VAL A 1 93 ? -5.968 5.059 14.929 1.00 90.81 93 VAL A N 1
ATOM 766 C CA . VAL A 1 93 ? -7.163 5.884 14.690 1.00 90.81 93 VAL A CA 1
ATOM 767 C C . VAL A 1 93 ? -7.058 7.146 15.531 1.00 90.81 93 VAL A C 1
ATOM 769 O O . VAL A 1 93 ? -6.948 7.044 16.756 1.00 90.81 93 VAL A O 1
ATOM 772 N N . ALA A 1 94 ? -7.108 8.313 14.890 1.00 85.75 94 ALA A N 1
ATOM 773 C CA . ALA A 1 94 ? -6.875 9.599 15.551 1.00 85.75 94 ALA A CA 1
ATOM 774 C C . ALA A 1 94 ? -7.851 9.861 16.714 1.00 85.75 94 ALA A C 1
ATOM 776 O O . ALA A 1 94 ? -7.431 10.275 17.790 1.00 85.75 94 ALA A O 1
ATOM 777 N N . GLU A 1 95 ? -9.135 9.552 16.519 1.00 88.56 95 GLU A N 1
ATOM 778 C CA . GLU A 1 95 ? -10.218 9.824 17.478 1.00 88.56 95 GLU A CA 1
ATOM 779 C C . GLU A 1 95 ? -10.141 8.977 18.757 1.00 88.56 95 GLU A C 1
ATOM 781 O O . GLU A 1 95 ? -10.486 9.442 19.838 1.00 88.56 95 GLU A O 1
ATOM 786 N N . SER A 1 96 ? -9.700 7.718 18.645 1.00 88.62 96 SER A N 1
ATOM 787 C CA . SER A 1 96 ? -9.734 6.738 19.748 1.00 88.62 96 SER A C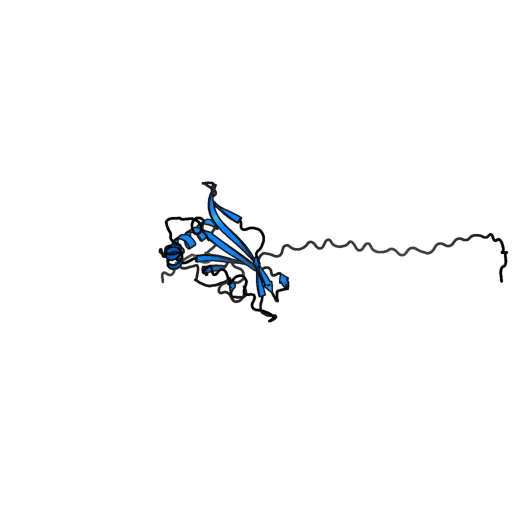A 1
ATOM 788 C C . SER A 1 96 ? -8.352 6.319 20.253 1.00 88.62 96 SER A C 1
ATOM 790 O O . SER A 1 96 ? -8.249 5.428 21.096 1.00 88.62 96 SER A O 1
ATOM 792 N N . ASN A 1 97 ? -7.283 6.903 19.697 1.00 88.62 97 ASN A N 1
ATOM 793 C CA . ASN A 1 97 ? -5.881 6.528 19.917 1.00 88.62 97 ASN A CA 1
ATOM 794 C C . ASN A 1 97 ? -5.618 5.004 19.810 1.00 88.62 97 ASN A C 1
ATOM 796 O O . ASN A 1 97 ? -4.709 4.447 20.431 1.00 88.62 97 ASN A O 1
ATOM 800 N N . ARG A 1 98 ? -6.440 4.291 19.026 1.00 91.25 98 ARG A N 1
ATOM 801 C CA . ARG A 1 98 ? -6.418 2.829 18.937 1.00 91.25 98 ARG A CA 1
ATOM 802 C C . ARG A 1 98 ? -5.539 2.367 17.787 1.00 91.25 98 ARG A C 1
ATOM 804 O O . ARG A 1 98 ? -5.807 2.679 16.628 1.00 91.25 98 ARG A O 1
ATOM 811 N N . VAL A 1 99 ? -4.557 1.518 18.084 1.00 91.62 99 VAL A N 1
ATOM 812 C CA . VAL A 1 99 ? -3.756 0.848 17.051 1.00 91.62 99 VAL A CA 1
ATOM 813 C C . VAL A 1 99 ? -4.627 -0.144 16.269 1.00 91.62 99 VAL A C 1
ATOM 815 O O . VAL A 1 99 ? -5.094 -1.144 16.819 1.00 91.62 99 VAL A O 1
ATOM 818 N N . ILE A 1 100 ? -4.829 0.117 14.977 1.00 91.38 100 ILE A N 1
ATOM 819 C CA . ILE A 1 100 ? -5.606 -0.738 14.061 1.00 91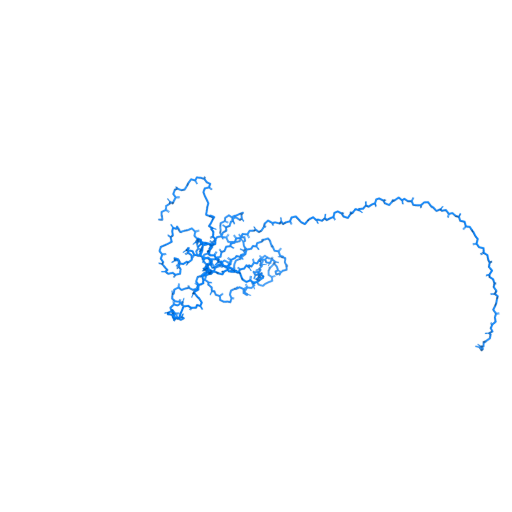.38 100 ILE A CA 1
ATOM 820 C C . ILE A 1 100 ? -4.730 -1.505 13.069 1.00 91.38 100 ILE A C 1
ATOM 822 O O . ILE A 1 100 ? -5.145 -2.546 12.554 1.00 91.38 100 ILE A O 1
ATOM 826 N N . GLY A 1 101 ? -3.500 -1.047 12.830 1.00 92.56 101 GLY A N 1
ATOM 827 C CA . GLY A 1 101 ? -2.582 -1.708 11.912 1.00 92.56 101 GLY A CA 1
ATOM 828 C C . GLY A 1 101 ? -1.110 -1.407 12.158 1.00 92.56 101 GLY A C 1
ATOM 829 O O . GLY A 1 101 ? -0.737 -0.635 13.038 1.00 92.56 101 GLY A O 1
ATOM 830 N N . MET A 1 102 ? -0.271 -2.037 11.345 1.00 93.19 102 MET A N 1
ATOM 831 C CA . MET A 1 102 ? 1.165 -1.798 11.254 1.00 93.19 102 MET A CA 1
ATOM 832 C C . MET A 1 102 ? 1.542 -1.583 9.790 1.00 93.19 102 MET A C 1
ATOM 834 O O . MET A 1 102 ? 1.139 -2.378 8.937 1.00 93.19 102 MET A O 1
ATOM 838 N N . VAL A 1 103 ? 2.367 -0.569 9.515 1.00 94.44 103 VAL A N 1
ATOM 839 C CA . VAL A 1 103 ? 2.965 -0.318 8.198 1.00 94.44 103 VAL A CA 1
ATOM 840 C C . VAL A 1 103 ? 4.472 -0.571 8.214 1.00 94.44 103 VAL A C 1
ATOM 842 O O . VAL A 1 103 ? 5.228 0.040 8.978 1.00 94.44 103 VAL A O 1
ATOM 845 N N . LYS A 1 104 ? 4.935 -1.461 7.333 1.00 93.44 104 LYS A N 1
ATOM 846 C CA . LYS A 1 104 ? 6.358 -1.712 7.071 1.00 93.44 104 LYS A CA 1
ATOM 847 C C . LYS A 1 104 ? 6.732 -1.089 5.730 1.00 93.44 104 LYS A C 1
ATOM 849 O O . LYS A 1 104 ? 6.098 -1.355 4.716 1.00 93.44 104 LYS A O 1
ATOM 854 N N . THR A 1 105 ? 7.752 -0.234 5.726 1.00 95.25 105 THR A N 1
ATOM 855 C CA . THR A 1 105 ? 8.204 0.464 4.513 1.00 95.25 105 THR A CA 1
ATOM 856 C C . THR A 1 105 ? 9.410 -0.246 3.908 1.00 95.25 105 THR A C 1
ATOM 858 O O . THR A 1 105 ? 10.330 -0.647 4.618 1.00 95.25 105 THR A O 1
ATOM 861 N N . PHE A 1 106 ? 9.436 -0.340 2.586 1.00 94.00 106 PHE A N 1
ATOM 862 C CA . PHE A 1 106 ? 10.527 -0.875 1.784 1.00 94.00 106 PHE A CA 1
ATOM 863 C C . PHE A 1 106 ? 10.909 0.142 0.709 1.00 94.00 106 PHE A C 1
ATOM 865 O O . PHE A 1 106 ? 10.138 1.039 0.367 1.00 94.00 106 PHE A O 1
ATOM 872 N N . GLY A 1 107 ? 12.102 0.012 0.139 1.00 93.88 107 GLY A N 1
ATOM 873 C CA . GLY A 1 107 ? 12.417 0.697 -1.110 1.00 93.88 107 GLY A CA 1
ATOM 874 C C . GLY A 1 107 ? 13.279 -0.159 -2.012 1.00 93.88 107 GLY A C 1
ATOM 875 O O . GLY A 1 107 ? 14.055 -0.984 -1.532 1.00 93.88 107 GLY A O 1
ATOM 876 N N . PHE A 1 108 ? 13.117 0.065 -3.307 1.00 92.31 108 PHE A N 1
ATOM 877 C CA . PHE A 1 108 ? 13.669 -0.787 -4.346 1.00 92.31 108 PHE A CA 1
ATOM 878 C C . PHE A 1 108 ? 15.096 -0.376 -4.732 1.00 92.31 108 PHE A C 1
ATOM 880 O O . PHE A 1 108 ? 15.403 0.822 -4.812 1.00 92.31 108 PHE A O 1
ATOM 887 N N . TYR A 1 109 ? 15.955 -1.364 -4.969 1.00 90.94 109 TYR A N 1
ATOM 888 C CA . TYR A 1 109 ? 17.344 -1.204 -5.394 1.00 90.94 109 TYR A CA 1
ATOM 889 C C . TYR A 1 109 ? 17.573 -1.942 -6.716 1.00 90.94 109 TYR A C 1
ATOM 891 O O . TYR A 1 109 ? 17.547 -3.170 -6.728 1.00 90.94 109 TYR A O 1
ATOM 899 N N . GLN A 1 110 ? 17.828 -1.213 -7.801 1.00 88.12 110 GLN A N 1
ATOM 900 C CA . GLN A 1 110 ? 18.141 -1.781 -9.116 1.00 88.12 110 GLN A CA 1
ATOM 901 C C . GLN A 1 110 ? 19.587 -2.303 -9.143 1.00 88.12 110 GLN A C 1
ATOM 903 O O . GLN A 1 110 ? 20.477 -1.704 -8.523 1.00 88.12 110 GLN A O 1
ATOM 908 N N . GLY A 1 111 ? 19.815 -3.459 -9.776 1.00 82.38 111 GLY A N 1
ATOM 909 C CA . GLY A 1 111 ? 21.111 -4.150 -9.778 1.00 82.38 111 GLY A CA 1
ATOM 910 C C . GLY A 1 111 ? 21.652 -4.438 -8.369 1.00 82.38 111 GLY A C 1
ATOM 911 O O . GLY A 1 111 ? 22.861 -4.439 -8.148 1.00 82.38 111 GLY A O 1
ATOM 912 N N . GLY A 1 112 ? 20.771 -4.533 -7.363 1.00 75.00 112 GLY A N 1
ATOM 913 C CA . GLY A 1 112 ? 21.104 -4.676 -5.938 1.00 75.00 112 GLY A CA 1
ATOM 914 C C . GLY A 1 112 ? 21.787 -3.469 -5.267 1.00 75.00 112 GLY A C 1
ATOM 915 O O . GLY A 1 112 ? 21.753 -3.367 -4.033 1.00 75.00 112 GLY A O 1
ATOM 916 N N . LYS A 1 113 ? 22.369 -2.545 -6.044 1.00 80.44 113 LYS A N 1
ATOM 917 C CA . LYS A 1 113 ? 23.217 -1.428 -5.588 1.00 80.44 113 LYS A CA 1
ATOM 918 C C . LYS A 1 113 ? 22.534 -0.058 -5.702 1.00 80.44 113 LYS A C 1
ATOM 920 O O . LYS A 1 113 ? 22.611 0.735 -4.763 1.00 80.44 113 LYS A O 1
ATOM 925 N N . VAL A 1 114 ? 21.829 0.227 -6.800 1.00 88.69 114 VAL A N 1
ATOM 926 C CA . VAL A 1 114 ? 21.314 1.574 -7.109 1.00 88.69 114 VAL A CA 1
ATOM 927 C C . VAL A 1 114 ? 19.970 1.822 -6.422 1.00 88.69 114 VAL A C 1
ATOM 929 O O . VAL A 1 114 ? 18.943 1.247 -6.774 1.00 88.69 114 VAL A O 1
ATOM 932 N N . LYS A 1 115 ? 19.961 2.702 -5.417 1.00 90.56 115 LYS A N 1
ATOM 933 C CA . LYS A 1 115 ? 18.766 3.058 -4.634 1.00 90.56 115 LYS A CA 1
ATOM 934 C C . LYS A 1 115 ? 17.788 3.896 -5.463 1.00 90.56 115 LYS A C 1
ATOM 936 O O . LYS A 1 115 ? 18.057 5.059 -5.745 1.00 90.56 115 LYS A O 1
ATOM 941 N N . THR A 1 116 ? 16.607 3.356 -5.750 1.00 92.56 116 THR A N 1
ATOM 942 C CA . THR A 1 116 ? 15.600 4.051 -6.568 1.00 92.56 116 THR A CA 1
ATOM 943 C C . THR A 1 116 ? 14.653 4.954 -5.752 1.00 92.56 116 THR A C 1
ATOM 945 O O . THR A 1 116 ? 14.628 4.982 -4.505 1.00 92.56 116 THR A O 1
ATOM 948 N N . GLN A 1 117 ? 13.828 5.717 -6.475 1.00 94.62 117 GLN A N 1
ATOM 949 C CA . GLN A 1 117 ? 12.765 6.549 -5.906 1.00 94.62 117 GLN A CA 1
ATOM 950 C C . GLN A 1 117 ? 11.564 5.727 -5.407 1.00 94.62 117 GLN A C 1
ATOM 952 O O . GLN A 1 117 ? 10.852 6.195 -4.516 1.00 94.62 117 GLN A O 1
ATOM 957 N N . TRP A 1 118 ? 11.393 4.498 -5.901 1.00 95.12 118 TRP A N 1
ATOM 958 C CA . TRP A 1 118 ? 10.283 3.610 -5.569 1.00 95.12 118 TRP A CA 1
ATOM 959 C C . TRP A 1 118 ? 10.236 3.224 -4.085 1.00 95.12 118 TRP A C 1
ATOM 961 O O . TRP A 1 118 ? 11.253 2.909 -3.448 1.00 95.12 118 TRP A O 1
ATOM 971 N N . ILE A 1 119 ? 9.021 3.247 -3.546 1.00 95.56 119 ILE A N 1
ATOM 972 C CA . ILE A 1 119 ? 8.654 2.839 -2.195 1.00 95.56 119 ILE A CA 1
ATOM 973 C C . ILE A 1 119 ? 7.483 1.865 -2.279 1.00 95.56 119 ILE A C 1
ATOM 975 O O . ILE A 1 119 ? 6.497 2.136 -2.958 1.00 95.56 119 ILE A O 1
ATOM 979 N N . MET A 1 120 ? 7.596 0.770 -1.530 1.00 95.31 120 MET A N 1
ATOM 980 C CA . MET A 1 120 ? 6.497 -0.141 -1.230 1.00 95.31 120 MET A CA 1
ATOM 981 C C . MET A 1 120 ? 6.195 -0.037 0.263 1.00 95.31 120 MET A C 1
ATOM 983 O O . MET A 1 120 ? 7.114 0.022 1.085 1.00 95.31 120 MET A O 1
ATOM 987 N N . GLN A 1 121 ? 4.921 -0.021 0.627 1.00 96.12 121 GLN A N 1
ATOM 988 C CA . GLN A 1 121 ? 4.462 -0.085 2.008 1.00 96.12 121 GLN A CA 1
ATOM 989 C C . GLN A 1 121 ? 3.528 -1.278 2.176 1.00 96.12 121 GLN A C 1
ATOM 991 O O . GLN A 1 121 ? 2.516 -1.370 1.493 1.00 96.12 121 GLN A O 1
ATOM 996 N N . GLU A 1 122 ? 3.878 -2.181 3.087 1.00 94.31 122 GLU A N 1
ATOM 997 C CA . GLU A 1 122 ? 3.041 -3.304 3.510 1.00 94.31 122 GLU A CA 1
ATOM 998 C C . GLU A 1 122 ? 2.222 -2.856 4.725 1.00 94.31 122 GLU A C 1
ATOM 1000 O O . GLU A 1 122 ? 2.790 -2.626 5.796 1.00 94.31 122 GLU A O 1
ATOM 1005 N N . LEU A 1 123 ? 0.908 -2.710 4.554 1.00 94.88 123 LEU A N 1
ATOM 1006 C CA . LEU A 1 123 ? -0.057 -2.416 5.611 1.00 94.88 123 LEU A CA 1
ATOM 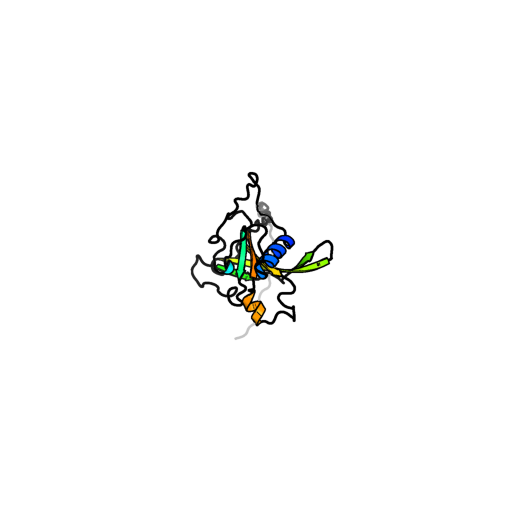1007 C C . LEU A 1 123 ? -0.711 -3.723 6.073 1.00 94.88 123 LEU A C 1
ATOM 1009 O O . LEU A 1 123 ? -1.170 -4.528 5.259 1.00 94.88 123 LEU A O 1
ATOM 1013 N N . THR A 1 124 ? -0.760 -3.926 7.389 1.00 92.38 124 THR A N 1
ATOM 1014 C CA . THR A 1 124 ? -1.270 -5.152 8.026 1.00 92.38 124 THR A CA 1
ATOM 1015 C C . THR A 1 124 ? -2.156 -4.835 9.225 1.00 92.38 124 THR A C 1
ATOM 1017 O O . THR A 1 124 ? -1.909 -3.853 9.920 1.00 92.38 124 THR A O 1
ATOM 1020 N N . LEU A 1 125 ? -3.170 -5.662 9.486 1.00 90.12 125 LEU A N 1
ATOM 1021 C CA . LEU A 1 125 ? -4.104 -5.478 10.604 1.00 90.12 125 LEU A CA 1
ATOM 1022 C C . LEU A 1 125 ? -3.502 -5.891 11.954 1.00 90.12 125 LEU A C 1
ATOM 1024 O O . LEU A 1 125 ? -2.876 -6.947 12.079 1.00 90.12 125 LEU A O 1
ATOM 1028 N N . VAL A 1 126 ? -3.781 -5.103 12.994 1.00 80.56 126 VAL A N 1
ATOM 1029 C CA . VAL A 1 126 ? -3.601 -5.523 14.391 1.00 80.56 126 VAL A CA 1
ATOM 1030 C C . VAL A 1 126 ? -4.635 -6.600 14.733 1.00 80.56 126 VAL A C 1
ATOM 1032 O O . VAL A 1 126 ? -5.762 -6.581 14.249 1.00 80.56 126 VAL A O 1
ATOM 1035 N N . GLY A 1 127 ? -4.247 -7.576 15.556 1.00 63.62 127 GLY A N 1
ATOM 1036 C CA . GLY A 1 127 ? -5.106 -8.702 15.943 1.00 63.62 127 GLY A CA 1
ATOM 1037 C C . GLY A 1 127 ? -4.939 -9.943 15.061 1.00 63.62 127 GLY A C 1
ATOM 1038 O O . GLY A 1 127 ? -4.910 -11.041 15.607 1.00 63.62 127 GLY A O 1
ATOM 1039 N N . HIS A 1 128 ? -4.624 -9.801 13.765 1.00 53.97 128 HIS A N 1
ATOM 1040 C CA . HIS A 1 128 ? -4.265 -10.928 12.872 1.00 53.97 128 HIS A CA 1
ATOM 1041 C C . HIS A 1 128 ? -2.907 -11.595 13.228 1.00 53.97 128 HIS A C 1
ATOM 1043 O O . HIS A 1 128 ? -2.357 -12.393 12.474 1.00 53.97 128 HIS A O 1
ATOM 1049 N N . LEU A 1 129 ? -2.324 -11.252 14.377 1.00 48.09 129 LEU A N 1
ATOM 1050 C CA . LEU A 1 129 ? -1.141 -11.894 14.961 1.00 48.09 129 LEU A CA 1
ATOM 1051 C C . LEU A 1 129 ? -1.366 -12.322 16.425 1.00 48.09 129 LEU A C 1
ATOM 1053 O O . LEU A 1 129 ? -0.429 -12.805 17.050 1.00 48.09 129 LEU A O 1
ATOM 1057 N N . LYS A 1 130 ? -2.554 -12.067 17.004 1.00 40.66 130 LYS A N 1
ATOM 1058 C CA . LYS A 1 130 ? -2.798 -12.163 18.458 1.00 40.66 130 LYS A CA 1
ATOM 1059 C C . LYS A 1 130 ? -4.208 -12.613 18.879 1.00 40.66 130 LYS A C 1
ATOM 1061 O O . LYS A 1 130 ? -4.471 -12.644 20.072 1.00 40.66 130 LYS A O 1
ATOM 1066 N N . THR A 1 131 ? -5.127 -12.940 17.969 1.00 44.03 131 THR A N 1
ATOM 1067 C CA . THR A 1 131 ? -6.453 -13.486 18.333 1.00 44.03 131 THR A CA 1
ATOM 1068 C C . THR A 1 131 ? -6.344 -14.951 18.782 1.00 44.03 131 THR A C 1
ATOM 1070 O O . THR A 1 131 ? -6.119 -15.795 17.914 1.00 44.03 131 THR A O 1
ATOM 1073 N N . PRO A 1 132 ? -6.563 -15.300 20.070 1.00 44.00 132 PRO A N 1
ATOM 1074 C CA . PRO A 1 132 ? -6.409 -16.683 20.547 1.00 44.00 132 PRO A CA 1
ATOM 1075 C C . PRO A 1 132 ? -7.479 -17.628 19.982 1.00 44.00 132 PRO A C 1
ATOM 1077 O O . PRO A 1 132 ? -7.251 -18.821 19.832 1.00 44.00 132 PRO A O 1
ATOM 1080 N N . PHE A 1 133 ? -8.640 -17.076 19.620 1.00 45.56 133 PHE A N 1
ATOM 1081 C CA . PHE A 1 133 ? -9.788 -17.808 19.077 1.00 45.56 133 PHE A CA 1
ATOM 1082 C C . PHE A 1 133 ? -9.624 -18.239 17.610 1.00 45.56 133 PHE A C 1
ATOM 1084 O O . PHE A 1 133 ? -10.369 -19.090 17.128 1.00 45.56 133 PHE A O 1
ATOM 1091 N N . LEU A 1 134 ? -8.653 -17.675 16.883 1.00 47.78 134 LEU A N 1
ATOM 1092 C CA . LEU A 1 134 ? -8.341 -18.079 15.513 1.00 47.78 134 LEU A CA 1
ATOM 1093 C C . LEU A 1 134 ? -7.098 -18.961 15.525 1.00 47.78 134 LEU A C 1
ATOM 1095 O O . LEU A 1 134 ? -5.979 -18.483 15.349 1.00 47.78 134 LEU A O 1
ATOM 1099 N N . ASN A 1 135 ? -7.319 -20.269 15.686 1.00 52.19 135 ASN A N 1
ATOM 1100 C CA . ASN A 1 135 ? -6.292 -21.288 15.475 1.00 52.19 135 ASN A CA 1
ATOM 1101 C C . ASN A 1 135 ? -5.497 -20.998 14.189 1.00 52.19 135 ASN A C 1
ATOM 1103 O O . ASN A 1 135 ? -6.072 -20.621 13.164 1.00 52.19 135 ASN A O 1
ATOM 1107 N N . GLN A 1 136 ? -4.189 -21.268 14.199 1.00 53.22 136 GLN A N 1
ATOM 1108 C CA . GLN A 1 136 ? -3.291 -21.059 13.051 1.00 53.22 136 GLN A CA 1
ATOM 1109 C C . GLN A 1 136 ? -3.818 -21.714 11.753 1.00 53.22 136 GLN A C 1
ATOM 1111 O O . GLN A 1 136 ? -3.625 -21.198 10.651 1.00 53.22 136 GLN A O 1
ATOM 1116 N N . ARG A 1 137 ? -4.578 -22.810 11.890 1.00 49.50 137 ARG A N 1
ATOM 1117 C CA . ARG A 1 137 ? -5.284 -23.519 10.811 1.00 49.50 137 ARG A CA 1
ATOM 1118 C C . ARG A 1 137 ? -6.451 -22.728 10.195 1.00 49.50 137 ARG A C 1
ATOM 1120 O O . ARG A 1 137 ? -6.710 -22.890 9.008 1.00 49.50 137 ARG A O 1
ATOM 1127 N N . LEU A 1 138 ? -7.134 -21.865 10.954 1.00 53.59 138 LEU A N 1
ATOM 1128 C CA . LEU A 1 138 ? -8.143 -20.943 10.419 1.00 53.59 138 LEU A CA 1
ATOM 1129 C C . LEU A 1 138 ? -7.491 -19.711 9.781 1.00 53.59 138 LEU A C 1
ATOM 1131 O O . LEU A 1 138 ? -7.915 -19.318 8.704 1.00 53.59 138 LEU A O 1
ATOM 1135 N N . MET A 1 139 ? -6.404 -19.172 10.345 1.00 52.66 139 MET A N 1
ATOM 1136 C CA . MET A 1 139 ? -5.619 -18.111 9.684 1.00 52.66 139 MET A CA 1
ATOM 1137 C C . MET A 1 139 ? -5.067 -18.562 8.318 1.00 52.66 139 MET A C 1
ATOM 1139 O O . MET A 1 139 ? -5.035 -17.784 7.367 1.00 52.66 139 MET A O 1
ATOM 1143 N N . MET A 1 140 ? -4.707 -19.843 8.183 1.00 49.81 140 MET A N 1
ATOM 1144 C CA . MET A 1 140 ? -4.352 -20.463 6.897 1.00 49.81 140 MET A CA 1
ATOM 1145 C C . MET A 1 140 ? -5.525 -20.521 5.897 1.00 49.81 140 MET A C 1
ATOM 1147 O O . MET A 1 140 ? -5.283 -20.406 4.698 1.00 49.81 140 MET A O 1
ATOM 1151 N N . ARG A 1 141 ? -6.777 -20.672 6.365 1.00 50.09 141 ARG A N 1
ATOM 1152 C CA . ARG A 1 141 ? -7.996 -20.681 5.524 1.00 50.09 141 ARG A CA 1
ATOM 1153 C C . ARG A 1 141 ? -8.465 -19.274 5.137 1.00 50.09 141 ARG A C 1
ATOM 1155 O O . ARG A 1 141 ? -8.848 -19.055 3.999 1.00 50.09 141 ARG A O 1
ATOM 1162 N N . VAL A 1 142 ? -8.418 -18.339 6.085 1.00 56.47 142 VAL A N 1
ATOM 1163 C CA . VAL A 1 142 ? -8.828 -16.927 5.943 1.00 56.47 142 VAL A CA 1
ATOM 1164 C C . VAL A 1 142 ? -7.781 -16.122 5.145 1.00 56.47 142 VAL A C 1
ATOM 1166 O O . VAL A 1 142 ? -8.096 -15.142 4.478 1.00 56.47 142 VAL A O 1
ATOM 1169 N N . GLY A 1 143 ? -6.533 -16.600 5.126 1.00 59.84 143 GLY A N 1
ATOM 1170 C CA . GLY A 1 143 ? -5.454 -16.075 4.299 1.00 59.84 143 GLY A CA 1
ATOM 1171 C C . GLY A 1 143 ? -4.707 -14.928 4.972 1.00 59.84 143 GLY A C 1
ATOM 1172 O O . GLY A 1 143 ? -5.290 -13.938 5.404 1.00 59.84 143 GLY A O 1
ATOM 1173 N N . ASN A 1 144 ? -3.376 -15.034 5.014 1.00 79.56 144 ASN A N 1
ATOM 1174 C CA . ASN A 1 144 ? -2.504 -13.972 5.518 1.00 79.56 144 ASN A CA 1
ATOM 1175 C C . ASN A 1 144 ? -2.418 -12.814 4.504 1.00 79.56 144 ASN A C 1
ATOM 1177 O O . ASN A 1 144 ? -1.385 -12.631 3.862 1.00 79.56 144 ASN A O 1
ATOM 1181 N N . TRP A 1 145 ? -3.501 -12.070 4.308 1.00 90.44 145 TRP A N 1
ATOM 1182 C CA . TRP A 1 145 ? -3.544 -10.935 3.390 1.00 90.44 145 TRP A CA 1
ATOM 1183 C C . TRP A 1 145 ? -2.839 -9.705 3.968 1.00 90.44 145 TRP A C 1
ATOM 1185 O O . TRP A 1 145 ? -2.866 -9.452 5.174 1.00 90.44 145 TRP A O 1
ATOM 1195 N N . VAL A 1 146 ? -2.232 -8.916 3.084 1.00 92.88 146 VAL A N 1
ATOM 1196 C CA . VAL A 1 146 ? -1.693 -7.580 3.371 1.00 92.88 146 VAL A CA 1
ATOM 1197 C C . VAL A 1 146 ? -2.054 -6.640 2.224 1.00 92.88 146 VAL A C 1
ATOM 1199 O O . VAL A 1 146 ? -2.264 -7.090 1.096 1.00 92.88 146 VAL A O 1
ATOM 1202 N N . VAL A 1 147 ? -2.101 -5.335 2.491 1.00 95.75 147 VAL A N 1
ATOM 1203 C CA . VAL A 1 147 ? -2.217 -4.321 1.434 1.00 95.75 147 VAL A CA 1
ATOM 1204 C C . VAL A 1 147 ? -0.834 -3.764 1.124 1.00 95.75 147 VAL A C 1
ATOM 1206 O O . VAL A 1 147 ? -0.140 -3.257 2.002 1.00 95.75 147 VAL A O 1
ATOM 1209 N N . CYS A 1 148 ? -0.449 -3.845 -0.141 1.00 95.69 148 CYS A N 1
ATOM 1210 C CA . CYS A 1 148 ? 0.771 -3.291 -0.701 1.00 95.69 148 CYS A CA 1
ATOM 1211 C C . CYS A 1 148 ? 0.460 -1.935 -1.356 1.00 95.69 148 CYS A C 1
ATOM 1213 O O . CYS A 1 148 ? -0.286 -1.889 -2.331 1.00 95.69 148 CYS A O 1
ATOM 1215 N N . ARG A 1 149 ? 1.033 -0.836 -0.848 1.00 97.19 149 ARG A N 1
ATOM 1216 C CA . ARG A 1 149 ? 0.971 0.510 -1.452 1.00 97.19 149 ARG A CA 1
ATOM 1217 C C . ARG A 1 149 ? 2.299 0.856 -2.126 1.00 97.19 149 ARG A C 1
ATOM 1219 O O . ARG A 1 149 ? 3.311 1.017 -1.444 1.00 97.19 149 ARG A O 1
ATOM 1226 N N . LEU A 1 150 ? 2.278 1.025 -3.445 1.00 96.31 150 LEU A N 1
ATOM 1227 C CA . LEU A 1 150 ? 3.424 1.344 -4.298 1.00 96.31 150 LEU A CA 1
ATOM 1228 C C . LEU A 1 150 ? 3.356 2.790 -4.802 1.00 96.31 150 LEU A C 1
ATOM 1230 O O . LEU A 1 150 ? 2.312 3.229 -5.275 1.00 96.31 150 LEU A O 1
ATOM 1234 N N . TYR A 1 151 ? 4.470 3.521 -4.734 1.00 96.31 151 TYR A N 1
ATOM 1235 C CA . TYR A 1 151 ? 4.592 4.878 -5.284 1.00 96.31 151 TYR A CA 1
ATOM 1236 C C . TYR A 1 151 ? 6.060 5.301 -5.469 1.00 96.31 151 TYR A C 1
ATOM 1238 O O . TYR A 1 151 ? 6.975 4.709 -4.886 1.00 96.31 151 TYR A O 1
ATOM 1246 N N . GLN A 1 152 ? 6.305 6.361 -6.243 1.00 94.75 152 GLN A N 1
ATOM 1247 C CA . GLN A 1 152 ? 7.600 7.052 -6.267 1.00 94.75 152 GLN A CA 1
ATOM 1248 C C . GLN A 1 152 ? 7.641 8.156 -5.203 1.00 94.75 152 GLN A C 1
ATOM 1250 O O . GLN A 1 152 ? 6.716 8.961 -5.090 1.00 94.75 152 GLN A O 1
ATOM 1255 N N . ARG A 1 153 ? 8.735 8.254 -4.434 1.00 90.94 153 ARG A N 1
ATOM 1256 C CA . ARG A 1 153 ? 9.027 9.494 -3.692 1.00 90.94 153 ARG A CA 1
ATOM 1257 C C . ARG A 1 153 ? 9.388 10.586 -4.706 1.00 90.94 153 ARG A C 1
ATOM 1259 O O . ARG A 1 153 ? 10.135 10.293 -5.631 1.00 90.94 153 ARG A O 1
ATOM 1266 N N . LYS A 1 154 ? 9.018 11.847 -4.467 1.00 85.12 154 LYS A N 1
ATOM 1267 C CA . LYS A 1 154 ? 9.700 12.969 -5.136 1.00 85.12 154 LYS A CA 1
ATOM 1268 C C . LYS A 1 154 ? 11.162 13.014 -4.670 1.00 85.12 154 LYS A C 1
ATOM 1270 O O . LYS A 1 154 ? 11.409 12.962 -3.459 1.00 85.12 154 LYS A O 1
ATOM 1275 N N . MET A 1 155 ? 12.127 13.109 -5.590 1.00 70.06 155 MET A N 1
ATOM 1276 C CA . MET A 1 155 ? 13.490 13.531 -5.237 1.00 70.06 155 MET A CA 1
ATOM 1277 C C . MET A 1 155 ? 13.392 14.840 -4.448 1.00 70.06 155 MET A C 1
ATOM 1279 O O . MET A 1 155 ? 12.794 15.806 -4.917 1.00 70.06 155 MET A O 1
ATOM 1283 N N . ARG A 1 156 ? 13.989 14.885 -3.255 1.00 65.94 156 ARG A N 1
ATOM 1284 C CA . ARG A 1 156 ? 14.384 16.176 -2.691 1.00 65.94 156 ARG A CA 1
ATOM 1285 C C . ARG A 1 156 ? 15.589 16.612 -3.506 1.00 65.94 156 ARG A C 1
ATOM 1287 O O . ARG A 1 156 ? 16.539 15.830 -3.593 1.00 65.94 156 ARG A O 1
ATOM 1294 N N . ALA A 1 157 ? 15.548 17.805 -4.091 1.00 57.56 157 ALA A N 1
ATOM 1295 C CA . ALA A 1 157 ? 16.756 18.405 -4.631 1.00 57.56 157 ALA A CA 1
ATOM 1296 C C . ALA A 1 157 ? 17.801 18.395 -3.509 1.00 57.56 157 ALA A C 1
ATOM 1298 O O . ALA A 1 157 ? 17.559 18.913 -2.416 1.00 57.56 157 ALA A O 1
ATOM 1299 N N . ARG A 1 158 ? 18.939 17.738 -3.743 1.00 56.22 158 ARG A N 1
ATOM 1300 C CA . ARG A 1 158 ? 20.121 18.056 -2.955 1.00 56.22 158 ARG A CA 1
ATOM 1301 C C . ARG A 1 158 ? 20.481 19.466 -3.381 1.00 56.22 158 ARG A C 1
ATOM 1303 O O . ARG A 1 158 ? 20.868 19.657 -4.530 1.00 56.22 158 ARG A O 1
ATOM 1310 N N . ASN A 1 159 ? 20.374 20.418 -2.459 1.00 49.94 159 ASN A N 1
ATOM 1311 C CA . ASN A 1 159 ? 21.180 21.621 -2.555 1.00 49.94 159 ASN A CA 1
ATOM 1312 C C . ASN A 1 159 ? 22.629 21.136 -2.509 1.00 49.94 159 ASN A C 1
ATOM 1314 O O . ASN A 1 159 ? 23.185 20.895 -1.438 1.00 49.94 159 ASN A O 1
ATOM 1318 N N . HIS A 1 160 ? 23.209 20.915 -3.686 1.00 48.41 160 HIS A N 1
ATOM 1319 C CA . HIS A 1 160 ? 24.642 21.014 -3.845 1.00 48.41 160 HIS A CA 1
ATOM 1320 C C . HIS A 1 160 ? 24.943 22.463 -3.494 1.00 48.41 160 HIS A C 1
ATOM 1322 O O . HIS A 1 160 ? 24.653 23.360 -4.282 1.00 48.41 160 HIS A O 1
ATOM 1328 N N . GLY A 1 161 ? 25.398 22.689 -2.258 1.00 42.12 161 GLY A N 1
ATOM 1329 C CA . GLY A 1 161 ? 25.938 23.983 -1.881 1.00 42.12 161 GLY A CA 1
ATOM 1330 C C . GLY A 1 161 ? 27.007 24.298 -2.909 1.00 42.12 161 GLY A C 1
ATOM 1331 O O . GLY A 1 161 ? 27.944 23.512 -3.060 1.00 42.12 161 GLY A O 1
ATOM 1332 N N . ALA A 1 162 ? 26.800 25.367 -3.675 1.00 40.28 162 ALA A N 1
ATOM 1333 C CA . ALA A 1 162 ? 27.788 25.812 -4.632 1.00 40.28 162 ALA A CA 1
ATOM 1334 C C . ALA A 1 162 ? 29.064 26.075 -3.835 1.00 40.28 162 ALA A C 1
ATOM 1336 O O . ALA A 1 162 ? 29.094 26.973 -2.990 1.00 40.28 162 ALA A O 1
ATOM 1337 N N . ALA A 1 163 ? 30.088 25.251 -4.061 1.00 43.03 163 ALA A N 1
ATOM 1338 C CA . ALA A 1 163 ? 31.424 25.595 -3.628 1.00 43.03 163 ALA A CA 1
ATOM 1339 C C . ALA A 1 163 ? 31.733 26.921 -4.317 1.00 43.03 163 ALA A C 1
ATOM 1341 O O . ALA A 1 163 ? 31.754 26.987 -5.546 1.00 43.03 163 ALA A O 1
ATOM 1342 N N . GLN A 1 164 ? 31.863 27.985 -3.527 1.00 40.28 164 GLN A N 1
ATOM 1343 C CA . GLN A 1 164 ? 32.235 29.284 -4.051 1.00 40.28 164 GLN A CA 1
ATOM 1344 C C . GLN A 1 164 ? 33.668 29.148 -4.558 1.00 40.28 164 GLN A C 1
ATOM 1346 O O . GLN A 1 164 ? 34.616 29.209 -3.779 1.00 40.28 164 GLN A O 1
ATOM 1351 N N . THR A 1 165 ? 33.831 28.926 -5.861 1.00 36.84 165 THR A N 1
ATOM 1352 C CA . THR A 1 165 ? 35.097 29.175 -6.544 1.00 36.84 165 THR A CA 1
ATOM 1353 C C . THR A 1 165 ? 35.324 30.677 -6.522 1.00 36.84 165 THR A C 1
ATOM 1355 O O . THR A 1 165 ? 34.937 31.395 -7.444 1.00 36.84 165 THR A O 1
ATOM 1358 N N . THR A 1 166 ? 35.915 31.152 -5.427 1.00 40.97 166 THR A N 1
ATOM 1359 C CA . THR A 1 166 ? 36.546 32.465 -5.351 1.00 40.97 166 THR A CA 1
ATOM 1360 C C . THR A 1 166 ? 37.552 32.576 -6.498 1.00 40.97 166 THR A C 1
ATOM 1362 O O . THR A 1 166 ? 38.389 31.677 -6.634 1.00 40.97 166 THR A O 1
ATOM 1365 N N . PRO A 1 167 ? 37.500 33.628 -7.334 1.00 36.66 167 PRO A N 1
ATOM 1366 C CA . PRO A 1 167 ? 38.502 33.825 -8.369 1.00 36.66 167 PRO A CA 1
ATOM 1367 C C . PRO A 1 167 ? 39.867 34.034 -7.710 1.00 36.66 167 PRO A C 1
ATOM 1369 O O . PRO A 1 167 ? 40.030 34.947 -6.900 1.00 36.66 167 PRO A O 1
ATOM 1372 N N . PHE A 1 168 ? 40.846 33.197 -8.049 1.00 37.00 168 PHE A N 1
ATOM 1373 C CA . PHE A 1 168 ? 42.230 33.438 -7.654 1.00 37.00 168 PHE A CA 1
ATOM 1374 C C . PHE A 1 168 ? 42.743 34.675 -8.398 1.00 37.00 168 PHE A C 1
ATOM 1376 O O . PHE A 1 168 ? 42.905 34.647 -9.618 1.00 37.00 168 PHE A O 1
ATOM 1383 N N . LEU A 1 169 ? 43.000 35.757 -7.663 1.00 41.03 169 LEU A N 1
ATOM 1384 C CA . LEU A 1 169 ? 43.793 36.874 -8.169 1.00 41.03 169 LEU A CA 1
ATOM 1385 C C . LEU A 1 169 ? 45.273 36.449 -8.199 1.00 41.03 169 LEU A C 1
ATOM 1387 O O . LEU A 1 169 ? 45.747 35.875 -7.215 1.00 41.03 169 LEU A O 1
ATOM 1391 N N . PRO A 1 170 ? 46.020 36.713 -9.286 1.00 41.06 170 PRO A N 1
ATOM 1392 C CA . PRO A 1 170 ? 47.445 36.413 -9.332 1.00 41.06 170 PRO A CA 1
ATOM 1393 C C . PRO A 1 170 ? 48.216 37.385 -8.428 1.00 41.06 170 PRO A C 1
ATOM 1395 O O . PRO A 1 170 ? 48.162 38.598 -8.624 1.00 41.06 170 PRO A O 1
ATOM 1398 N N . MET A 1 171 ? 48.952 36.858 -7.446 1.00 36.66 171 MET A N 1
ATOM 1399 C CA . MET A 1 171 ? 49.904 37.652 -6.665 1.00 36.66 171 MET A CA 1
ATOM 1400 C C . MET A 1 171 ? 51.213 37.817 -7.442 1.00 36.66 171 MET A C 1
ATOM 1402 O O . MET A 1 171 ? 51.829 36.834 -7.854 1.00 36.66 171 MET A O 1
ATOM 1406 N N . SER A 1 172 ? 51.644 39.065 -7.618 1.00 44.72 172 SER A N 1
ATOM 1407 C CA . SER A 1 172 ? 52.942 39.412 -8.201 1.00 44.72 172 SER A CA 1
ATOM 1408 C C . SER A 1 172 ? 54.101 39.026 -7.267 1.00 44.72 172 SER A C 1
ATOM 1410 O O . SER A 1 172 ? 53.960 39.169 -6.051 1.00 44.72 172 SER A O 1
ATOM 1412 N N . PRO A 1 173 ? 55.265 38.603 -7.791 1.00 39.09 173 PRO A N 1
ATOM 1413 C CA . PRO A 1 173 ? 56.441 38.339 -6.969 1.00 39.09 173 PRO A CA 1
ATOM 1414 C C . PRO A 1 173 ? 57.140 39.649 -6.577 1.00 39.09 173 PRO A C 1
ATOM 1416 O O . PRO A 1 173 ? 57.602 40.394 -7.439 1.00 39.09 173 PRO A O 1
ATOM 1419 N N . SER A 1 174 ? 57.257 39.918 -5.275 1.00 38.53 174 SER A N 1
ATOM 1420 C CA . SER A 1 174 ? 58.101 40.992 -4.736 1.00 38.53 174 SER A CA 1
ATOM 1421 C C . SER A 1 174 ? 59.421 40.427 -4.213 1.00 38.53 174 SER A C 1
ATOM 1423 O O . SER A 1 174 ? 59.435 39.597 -3.306 1.00 38.53 174 SER A O 1
ATOM 1425 N N . SER A 1 175 ? 60.526 40.898 -4.780 1.00 39.34 175 SER A N 1
ATOM 1426 C CA . SER A 1 175 ? 61.898 40.571 -4.393 1.00 39.34 175 SER A CA 1
ATOM 1427 C C . SER A 1 175 ? 62.381 41.356 -3.169 1.00 39.34 175 SER A C 1
ATOM 1429 O O . SER A 1 175 ? 62.232 42.577 -3.151 1.00 39.34 175 SER A O 1
ATOM 1431 N N . SER A 1 176 ? 63.113 40.707 -2.260 1.00 39.06 176 SER A N 1
ATOM 1432 C CA . SER A 1 176 ? 64.219 41.346 -1.527 1.00 39.06 176 SER A CA 1
ATOM 1433 C C . SER A 1 176 ? 65.207 40.312 -0.976 1.00 39.06 176 SER A C 1
ATOM 1435 O O . SER A 1 176 ? 64.802 39.311 -0.388 1.00 39.06 176 SER A O 1
ATOM 1437 N N . SER A 1 177 ? 66.499 40.592 -1.146 1.00 38.00 177 SER A N 1
ATOM 1438 C CA . SER A 1 177 ? 67.616 40.046 -0.361 1.00 38.00 177 SER A CA 1
ATOM 1439 C C . SER A 1 177 ? 67.517 40.516 1.115 1.00 38.00 177 SER A C 1
ATOM 1441 O O . SER A 1 177 ? 66.641 41.319 1.431 1.00 38.00 177 SER A O 1
ATOM 1443 N N . SER A 1 178 ? 68.309 40.068 2.095 1.00 39.44 178 SER A N 1
ATOM 1444 C CA . SER A 1 178 ? 69.614 39.373 2.092 1.00 39.44 178 SER A CA 1
ATOM 1445 C C . SER A 1 178 ? 69.671 38.313 3.239 1.00 39.44 178 SER A C 1
ATOM 1447 O O . SER A 1 178 ?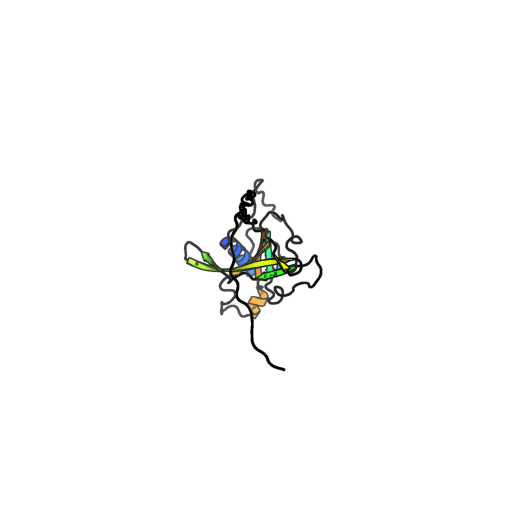 68.609 37.882 3.673 1.00 39.44 178 SER A O 1
ATOM 1449 N N . GLU A 1 179 ? 70.780 37.789 3.799 1.00 39.97 179 GLU A N 1
ATOM 1450 C CA . GLU A 1 179 ? 72.242 38.028 3.682 1.00 39.97 179 GLU A CA 1
ATOM 1451 C C . GLU A 1 179 ? 73.049 36.734 4.006 1.00 39.97 179 GLU A C 1
ATOM 1453 O O . GLU A 1 179 ? 72.612 35.648 3.632 1.00 39.97 179 GLU A O 1
ATOM 1458 N N . MET A 1 180 ? 74.218 36.817 4.665 1.00 39.00 180 MET A N 1
ATOM 1459 C CA . MET A 1 180 ? 75.118 35.688 4.984 1.00 39.00 180 MET A CA 1
ATOM 1460 C C . MET A 1 180 ? 75.516 35.592 6.467 1.00 39.00 180 MET A C 1
ATOM 1462 O O . MET A 1 180 ? 75.582 36.607 7.156 1.00 39.00 180 MET A O 1
ATOM 1466 N N . THR A 1 181 ? 75.883 34.380 6.908 1.00 41.25 181 THR A N 1
ATOM 1467 C CA . THR A 1 181 ? 77.154 33.974 7.588 1.00 41.25 181 THR A CA 1
ATOM 1468 C C . THR A 1 181 ? 76.990 32.496 7.998 1.00 41.25 181 THR A C 1
ATOM 1470 O O . THR A 1 181 ? 75.994 32.151 8.621 1.00 41.25 181 THR A O 1
ATOM 1473 N N . ASP A 1 182 ? 77.719 31.508 7.468 1.00 37.12 182 ASP A N 1
ATOM 1474 C CA . ASP A 1 182 ? 79.171 31.223 7.444 1.00 37.12 182 ASP A CA 1
ATOM 1475 C C . ASP A 1 182 ? 79.746 30.733 8.791 1.00 37.12 182 ASP A C 1
ATOM 1477 O O . ASP A 1 182 ? 79.736 31.475 9.769 1.00 37.12 182 ASP A O 1
ATOM 1481 N N . ILE A 1 183 ? 80.226 29.476 8.807 1.00 46.06 183 ILE A N 1
ATOM 1482 C CA . ILE A 1 183 ? 81.416 28.959 9.518 1.00 46.06 183 ILE A CA 1
ATOM 1483 C C . ILE A 1 183 ? 81.700 27.506 9.060 1.00 46.06 183 ILE A C 1
ATOM 1485 O O . ILE A 1 183 ? 80.789 26.740 8.746 1.00 46.06 183 ILE A O 1
ATOM 1489 N N . SER A 1 184 ? 82.991 27.165 8.982 1.00 49.00 184 SER A N 1
ATOM 1490 C CA . SER A 1 184 ? 83.582 25.977 8.329 1.00 49.00 184 SER A CA 1
ATOM 1491 C C . SER A 1 184 ? 83.825 24.756 9.261 1.00 49.00 184 SER A C 1
ATOM 1493 O O . SER A 1 184 ? 83.575 24.868 10.461 1.00 49.00 184 SER A O 1
ATOM 1495 N N . PRO A 1 185 ? 84.277 23.585 8.738 1.00 51.62 185 PRO A N 1
ATOM 1496 C CA . PRO A 1 185 ? 84.185 22.293 9.435 1.00 51.62 185 PRO A CA 1
ATOM 1497 C C . PRO A 1 185 ? 85.506 21.700 9.977 1.00 51.62 185 PRO A C 1
ATOM 1499 O O . PRO A 1 185 ? 86.572 21.876 9.389 1.00 51.62 185 PRO A O 1
ATOM 1502 N N . SER A 1 186 ? 85.372 20.880 11.024 1.00 43.66 186 SER A N 1
ATOM 1503 C CA . SER A 1 186 ? 86.237 19.768 11.477 1.00 43.66 186 SER A CA 1
ATOM 1504 C C . SER A 1 186 ? 85.391 18.945 12.492 1.00 43.66 186 SER A C 1
ATOM 1506 O O . SER A 1 186 ? 84.431 19.493 13.031 1.00 43.66 186 SER A O 1
ATOM 1508 N N . ASP A 1 187 ? 85.531 17.637 12.731 1.00 44.97 187 ASP A N 1
ATOM 1509 C CA . ASP A 1 187 ? 86.689 16.741 12.663 1.00 44.97 187 ASP A CA 1
ATOM 1510 C C . ASP A 1 187 ? 86.352 15.340 12.084 1.00 44.97 187 ASP A C 1
ATOM 1512 O O . ASP A 1 187 ? 85.234 14.845 12.209 1.00 44.97 187 ASP A O 1
ATOM 1516 N N . LEU A 1 188 ? 87.360 14.763 11.417 1.00 50.16 188 LEU A N 1
ATOM 1517 C CA . LEU A 1 188 ? 87.886 13.380 11.476 1.00 50.16 188 LEU A CA 1
ATOM 1518 C C . LEU A 1 188 ? 87.020 12.235 12.057 1.00 50.16 188 LEU A C 1
ATOM 1520 O O . LEU A 1 188 ? 86.621 12.291 13.214 1.00 50.16 188 LEU A O 1
ATOM 1524 N N . ASP A 1 189 ? 86.895 11.127 11.307 1.00 47.09 189 ASP A N 1
ATOM 1525 C CA . ASP A 1 189 ? 87.613 9.865 11.609 1.00 47.09 189 ASP A CA 1
ATOM 1526 C C . ASP A 1 189 ? 87.487 8.822 10.462 1.00 47.09 189 ASP A C 1
ATOM 1528 O O . ASP A 1 189 ? 86.429 8.705 9.847 1.00 47.09 189 ASP A O 1
ATOM 1532 N N . GLU A 1 190 ? 88.603 8.112 10.220 1.00 45.88 190 GLU A N 1
ATOM 1533 C CA . GLU A 1 190 ? 88.884 6.922 9.358 1.00 45.88 190 GLU A CA 1
ATOM 1534 C C . GLU A 1 190 ? 88.389 6.847 7.886 1.00 45.88 190 GLU A C 1
ATOM 1536 O O . GLU A 1 190 ? 87.228 6.459 7.617 1.00 45.88 190 GLU A O 1
#

Foldseek 3Di:
DDDPPDPPPDDDDDDLVLQLVQVVCLLQVHDGPDPQAEADQCQQDDLVPDDDDQQDKHKHKHFDDVCSQVPFPADDQAGKHKAWDDDWDFDADPVPRHGFWIKTKTFIAGNHHRTFQKIKIKIAGPPLVPVPVQDPVNCVVSTRITMIIIHGHPDDPPPPPPPPPDDDDDDDDDDDDDDDDDDDDDDDDD

Mean predicted aligned error: 14.19 Å

pLDDT: mean 74.65, std 21.55, range [36.66, 97.31]

Organism: Salvia divinorum (NCBI:txid28513)